Protein AF-A0A081BL89-F1 (afdb_monomer_lite)

Sequence (287 aa):
MKKISAMMIGMVACICCGTMGRAQEITVKIMADSAPHDVLISLCNGEEIGLNKMASDADFAYSGVIPSDADTDVECKSTLIADWGNATEQLHLRLPISARNKKLQFRIYHAATVSATLRRIEELEMQGTELFTSYKTYFEARRIYRKMYASNPKHTVTIRAARLWFDAAYRLVTSGAAQSSYIAMDEEAVAANVNLAKSAPDAFQKVTSPEYIASMTEQAMSIGWTEISAIRELLSDGNAEAAKQINRFYLETYQALSAQEQTKITKRYRVDLPLLESNMQYLQSFN

Organism: NCBI:txid1499966

Structure (mmCIF, N/CA/C/O backbone):
data_AF-A0A081BL89-F1
#
_entry.id   AF-A0A081BL89-F1
#
loop_
_atom_site.group_PDB
_atom_site.id
_atom_site.type_symbol
_atom_site.label_atom_id
_atom_site.label_alt_id
_atom_site.label_comp_id
_atom_site.label_asym_id
_atom_site.label_entity_id
_atom_site.label_seq_id
_atom_site.pdbx_PDB_ins_code
_atom_site.Cartn_x
_atom_site.Cartn_y
_atom_site.Cartn_z
_atom_site.occupancy
_atom_site.B_iso_or_equiv
_atom_site.auth_seq_id
_atom_site.auth_comp_id
_atom_site.auth_asym_id
_atom_site.auth_atom_id
_atom_site.pdbx_PDB_model_num
ATOM 1 N N . MET A 1 1 ? -32.371 -52.979 -5.733 1.00 35.78 1 MET A N 1
ATOM 2 C CA . MET A 1 1 ? -31.002 -52.462 -5.963 1.00 35.78 1 MET A CA 1
ATOM 3 C C . MET A 1 1 ? -31.093 -50.995 -6.372 1.00 35.78 1 MET A C 1
ATOM 5 O O . MET A 1 1 ? -31.775 -50.748 -7.348 1.00 35.78 1 MET A O 1
ATOM 9 N N . LYS A 1 2 ? -30.426 -50.104 -5.607 1.00 30.69 2 LYS A N 1
ATOM 10 C CA . LYS A 1 2 ? -29.767 -48.813 -5.965 1.00 30.69 2 LYS A CA 1
ATOM 11 C C . LYS A 1 2 ? -30.538 -47.815 -6.863 1.00 30.69 2 LYS A C 1
ATOM 13 O O . LYS A 1 2 ? -30.938 -48.178 -7.949 1.00 30.69 2 LYS A O 1
ATOM 18 N N . LYS A 1 3 ? -30.669 -46.514 -6.585 1.00 28.11 3 LYS A N 1
ATOM 19 C CA . LYS A 1 3 ? -30.190 -45.569 -5.555 1.00 28.11 3 LYS A CA 1
ATOM 20 C C . LYS A 1 3 ? -31.157 -44.370 -5.634 1.00 28.11 3 LYS A C 1
ATOM 22 O O . LYS A 1 3 ? -31.383 -43.873 -6.732 1.00 28.11 3 LYS A O 1
ATOM 27 N N . ILE A 1 4 ? -31.685 -43.896 -4.507 1.00 32.00 4 ILE A N 1
ATOM 28 C CA . ILE A 1 4 ? -32.322 -42.574 -4.417 1.00 32.00 4 ILE A CA 1
ATOM 29 C C . ILE A 1 4 ? -31.205 -41.597 -4.041 1.00 32.00 4 ILE A C 1
ATOM 31 O O . ILE A 1 4 ? -30.634 -41.705 -2.956 1.00 32.00 4 ILE A O 1
ATOM 35 N N . SER A 1 5 ? -30.838 -40.705 -4.962 1.00 27.97 5 SER A N 1
ATOM 36 C CA . SER A 1 5 ? -29.899 -39.613 -4.693 1.00 27.97 5 SER A CA 1
ATOM 37 C C . SER A 1 5 ? -30.612 -38.546 -3.870 1.00 27.97 5 SER A C 1
ATOM 39 O O . SER A 1 5 ? -31.371 -37.744 -4.405 1.00 27.97 5 SER A O 1
ATOM 41 N N . ALA A 1 6 ? -30.372 -38.556 -2.562 1.00 31.22 6 ALA A N 1
ATOM 42 C CA . ALA A 1 6 ? -30.664 -37.424 -1.701 1.00 31.22 6 ALA A CA 1
ATOM 43 C C . ALA A 1 6 ? -29.682 -36.295 -2.046 1.00 31.22 6 ALA A C 1
ATOM 45 O O . ALA A 1 6 ? -28.476 -36.402 -1.825 1.00 31.22 6 ALA A O 1
ATOM 46 N N . MET A 1 7 ? -30.215 -35.232 -2.640 1.00 26.47 7 MET A N 1
ATOM 47 C CA . MET A 1 7 ? -29.529 -33.974 -2.893 1.00 26.47 7 MET A CA 1
ATOM 48 C C . MET A 1 7 ? -29.402 -33.246 -1.548 1.00 26.47 7 MET A C 1
ATOM 50 O O . MET A 1 7 ? -30.304 -32.533 -1.118 1.00 26.47 7 MET A O 1
ATOM 54 N N . MET A 1 8 ? -28.310 -33.513 -0.831 1.00 24.44 8 MET A N 1
ATOM 55 C CA . MET A 1 8 ? -27.927 -32.767 0.367 1.00 24.44 8 MET A CA 1
ATOM 56 C C . MET A 1 8 ? -27.409 -31.399 -0.087 1.00 24.44 8 MET A C 1
ATOM 58 O O . MET A 1 8 ? -26.267 -31.260 -0.519 1.00 24.44 8 MET A O 1
ATOM 62 N N . ILE A 1 9 ? -28.272 -30.387 -0.024 1.00 31.67 9 ILE A N 1
ATOM 63 C CA . ILE A 1 9 ? -27.860 -28.984 -0.026 1.00 31.67 9 ILE A CA 1
ATOM 64 C C . ILE A 1 9 ? -27.168 -28.760 1.320 1.00 31.67 9 ILE A C 1
ATOM 66 O O . ILE A 1 9 ? -27.816 -28.597 2.351 1.00 31.67 9 ILE A O 1
ATOM 70 N N . GLY A 1 10 ? -25.839 -28.849 1.317 1.00 24.98 10 GLY A N 1
ATOM 71 C CA . GLY A 1 10 ? -24.991 -28.521 2.456 1.00 24.98 10 GLY A CA 1
ATOM 72 C C . GLY A 1 10 ? -24.974 -27.014 2.677 1.00 24.98 10 GLY A C 1
ATOM 73 O O . GLY A 1 10 ? -24.034 -26.334 2.285 1.00 24.98 10 GLY A O 1
ATOM 74 N N . MET A 1 11 ? -26.032 -26.489 3.286 1.00 24.77 11 MET A N 1
ATOM 75 C CA . MET A 1 11 ? -26.024 -25.164 3.888 1.00 24.77 11 MET A CA 1
ATOM 76 C C . MET A 1 11 ? -25.281 -25.302 5.220 1.00 24.77 11 MET A C 1
ATOM 78 O O . MET A 1 11 ? -25.866 -25.689 6.230 1.00 24.77 11 MET A O 1
ATOM 82 N N . VAL A 1 12 ? -23.968 -25.056 5.219 1.00 28.58 12 VAL A N 1
ATOM 83 C CA . VAL A 1 12 ? -23.208 -24.890 6.465 1.00 28.58 12 VAL A CA 1
ATOM 84 C C . VAL A 1 12 ? -23.598 -23.530 7.035 1.00 28.58 12 VAL A C 1
ATOM 86 O O . VAL A 1 12 ? -22.965 -22.510 6.785 1.00 28.58 12 VAL A O 1
ATOM 89 N N . ALA A 1 13 ? -24.712 -23.511 7.761 1.00 27.27 13 ALA A N 1
ATOM 90 C CA . ALA A 1 13 ? -25.027 -22.438 8.680 1.00 27.27 13 ALA A CA 1
ATOM 91 C C . ALA A 1 13 ? -24.099 -22.597 9.891 1.00 27.27 13 ALA A C 1
ATOM 93 O O . ALA A 1 13 ? -24.361 -23.402 10.785 1.00 27.27 13 ALA A O 1
ATOM 94 N N . CYS A 1 14 ? -22.995 -21.850 9.907 1.00 27.94 14 CYS A N 1
ATOM 95 C CA . CYS A 1 14 ? -22.220 -21.621 11.123 1.00 27.94 14 CYS A CA 1
ATOM 96 C C . CYS A 1 14 ? -23.074 -20.776 12.079 1.00 27.94 14 CYS A C 1
ATOM 98 O O . CYS A 1 14 ? -23.025 -19.549 12.073 1.00 27.94 14 CYS A O 1
ATOM 100 N N . ILE A 1 15 ? -23.912 -21.444 12.871 1.00 32.00 15 ILE A N 1
ATOM 101 C CA . ILE A 1 15 ? -24.561 -20.856 14.041 1.00 32.00 15 ILE A CA 1
ATOM 102 C C . ILE A 1 15 ? -23.560 -20.976 15.189 1.00 32.00 15 ILE A C 1
ATOM 104 O O . ILE A 1 15 ? -23.566 -21.951 15.938 1.00 32.00 15 ILE A O 1
ATOM 108 N N . CYS A 1 16 ? -22.684 -19.983 15.313 1.00 29.78 16 CYS A N 1
ATOM 109 C CA . CYS A 1 16 ? -21.909 -19.768 16.528 1.00 29.78 16 CYS A CA 1
ATOM 110 C C . CYS A 1 16 ? -22.678 -18.778 17.409 1.00 29.78 16 CYS A C 1
ATOM 112 O O . CYS A 1 16 ? -22.641 -17.567 17.200 1.00 29.78 16 CYS A O 1
ATOM 114 N N . CYS A 1 17 ? -23.410 -19.302 18.392 1.00 30.31 17 CYS A N 1
ATOM 115 C CA . CYS A 1 17 ? -23.822 -18.520 19.552 1.00 30.31 17 CYS A CA 1
ATOM 116 C C . CYS A 1 17 ? -22.581 -18.175 20.386 1.00 30.31 17 CYS A C 1
ATOM 118 O O . CYS A 1 17 ? -21.834 -19.080 20.750 1.00 30.31 17 CYS A O 1
ATOM 120 N N . GLY A 1 18 ? -22.433 -16.905 20.775 1.00 32.50 18 GLY A N 1
ATOM 121 C CA . GLY A 1 18 ? -21.717 -16.567 22.009 1.00 32.50 18 GLY A CA 1
ATOM 122 C C . GLY A 1 18 ? -20.427 -15.758 21.909 1.00 32.50 18 GLY A C 1
ATOM 123 O O . GLY A 1 18 ? -19.533 -16.020 22.691 1.00 32.50 18 GLY A O 1
ATOM 124 N N . THR A 1 19 ? -20.356 -14.761 21.031 1.00 34.59 19 THR A N 1
ATOM 125 C CA . THR A 1 19 ? -19.672 -13.464 21.230 1.00 34.59 19 THR A CA 1
ATOM 126 C C . THR A 1 19 ? -20.141 -12.589 20.073 1.00 34.59 19 THR A C 1
ATOM 128 O O . THR A 1 19 ? -20.104 -13.018 18.924 1.00 34.59 19 THR A O 1
ATOM 131 N N . MET A 1 20 ? -20.625 -11.370 20.321 1.00 38.38 20 MET A N 1
ATOM 132 C CA . MET A 1 20 ? -20.851 -10.396 19.242 1.00 38.38 20 MET A CA 1
ATOM 133 C C . MET A 1 20 ? -19.487 -9.875 18.744 1.00 38.38 20 MET A C 1
ATOM 135 O O . MET A 1 20 ? -19.171 -8.697 18.870 1.00 38.38 20 MET A O 1
ATOM 139 N N . GLY A 1 21 ? -18.653 -10.786 18.233 1.00 47.06 21 GLY A N 1
ATOM 140 C CA . GLY A 1 21 ? -17.450 -10.507 17.463 1.00 47.06 21 GLY A CA 1
ATOM 141 C C . GLY A 1 21 ? -17.897 -10.099 16.071 1.00 47.06 21 GLY A C 1
ATOM 142 O O . GLY A 1 21 ? -18.423 -10.887 15.289 1.00 47.06 21 GLY A O 1
ATOM 143 N N . ARG A 1 22 ? -17.843 -8.803 15.832 1.00 61.78 22 ARG A N 1
ATOM 144 C CA . ARG A 1 22 ? -18.538 -8.128 14.749 1.00 61.78 22 ARG A CA 1
ATOM 145 C C . ARG A 1 22 ? -17.603 -8.206 13.517 1.00 61.78 22 ARG A C 1
ATOM 147 O O . ARG A 1 22 ? -16.562 -7.555 13.493 1.00 61.78 22 ARG A O 1
ATOM 154 N N . ALA A 1 23 ? -17.886 -9.139 12.601 1.00 75.44 23 ALA A N 1
ATOM 155 C CA . ALA A 1 23 ? -16.974 -9.574 11.534 1.00 75.44 23 ALA A CA 1
ATOM 156 C C . ALA A 1 23 ? -16.839 -8.564 10.373 1.00 75.44 23 ALA A C 1
ATOM 158 O O . ALA A 1 23 ? -17.739 -7.760 10.127 1.00 75.44 23 ALA A O 1
ATOM 159 N N . GLN A 1 24 ? -15.720 -8.614 9.644 1.00 84.12 24 GLN A N 1
ATOM 160 C CA . GLN A 1 24 ? -15.418 -7.696 8.544 1.00 84.12 24 GLN A CA 1
ATOM 161 C C . GLN A 1 24 ? -15.806 -8.288 7.190 1.00 84.12 24 GLN A C 1
ATOM 163 O O . GLN A 1 24 ? -15.219 -9.275 6.754 1.00 84.12 24 GLN A O 1
ATOM 168 N N . GLU A 1 25 ? -16.735 -7.657 6.474 1.00 88.44 25 GLU A N 1
ATOM 169 C CA . GLU A 1 25 ? -17.064 -8.065 5.106 1.00 88.44 25 GLU A CA 1
ATOM 170 C C . GLU A 1 25 ? -16.073 -7.467 4.104 1.00 88.44 25 GLU A C 1
ATOM 172 O O . GLU A 1 25 ? -15.871 -6.249 4.054 1.00 88.44 25 GLU A O 1
ATOM 177 N N . ILE A 1 26 ? -15.506 -8.317 3.249 1.00 90.75 26 ILE A N 1
ATOM 178 C CA . ILE A 1 26 ? -14.615 -7.895 2.170 1.00 90.75 26 ILE A CA 1
ATOM 179 C C . ILE A 1 26 ? -15.163 -8.361 0.836 1.00 90.75 26 ILE A C 1
ATOM 181 O O . ILE A 1 26 ? -15.564 -9.508 0.663 1.00 90.75 26 ILE A O 1
ATOM 185 N N . THR A 1 27 ? -15.150 -7.448 -0.127 1.00 92.00 27 THR A N 1
ATOM 186 C CA . THR A 1 27 ? -15.397 -7.726 -1.536 1.00 92.00 27 THR A CA 1
ATOM 187 C C . THR A 1 27 ? -14.182 -7.319 -2.356 1.00 92.00 27 THR A C 1
ATOM 189 O O . THR A 1 27 ? -13.612 -6.243 -2.178 1.00 92.00 27 THR A O 1
ATOM 192 N N . VAL A 1 28 ? -13.798 -8.167 -3.297 1.00 92.81 28 VAL A N 1
ATOM 193 C CA . VAL A 1 28 ? -12.679 -7.948 -4.205 1.00 92.81 28 VAL A CA 1
ATOM 194 C C . VAL A 1 28 ? -13.191 -8.057 -5.624 1.00 92.81 28 VAL A C 1
ATOM 196 O O . VAL A 1 28 ? -13.752 -9.077 -6.014 1.00 92.81 28 VAL A O 1
ATOM 199 N N . LYS A 1 29 ? -12.976 -7.005 -6.411 1.00 93.00 29 LYS A N 1
ATOM 200 C CA . LYS A 1 29 ? -13.239 -7.022 -7.847 1.00 93.00 29 LYS A CA 1
ATOM 201 C C . LYS A 1 29 ? -11.942 -7.300 -8.600 1.00 93.00 29 LYS A C 1
ATOM 203 O O . LYS A 1 29 ? -10.996 -6.515 -8.503 1.00 93.00 29 LYS A O 1
ATOM 208 N N . ILE A 1 30 ? -11.905 -8.378 -9.375 1.00 92.50 30 ILE A N 1
ATOM 209 C CA . ILE A 1 30 ? -10.772 -8.682 -10.245 1.00 92.50 30 ILE A CA 1
ATOM 210 C C . ILE A 1 30 ? -10.994 -8.046 -11.618 1.00 92.50 30 ILE A C 1
ATOM 212 O O . ILE A 1 30 ? -12.034 -8.209 -12.250 1.00 92.50 30 ILE A O 1
ATOM 216 N N . MET A 1 31 ? -9.997 -7.298 -12.071 1.00 90.56 31 MET A N 1
ATOM 217 C CA . MET A 1 31 ? -9.974 -6.595 -13.348 1.00 90.56 31 MET A CA 1
ATOM 218 C C . MET A 1 31 ? -8.946 -7.288 -14.234 1.00 90.56 31 MET A C 1
ATOM 220 O O . MET A 1 31 ? -7.756 -6.980 -14.163 1.00 90.56 31 MET A O 1
ATOM 224 N N . ALA A 1 32 ? -9.395 -8.281 -14.993 1.00 89.88 32 ALA A N 1
ATOM 225 C CA . ALA A 1 32 ? -8.525 -9.136 -15.785 1.00 89.88 32 ALA A CA 1
ATOM 226 C C . ALA A 1 32 ? -9.276 -9.774 -16.954 1.00 89.88 32 ALA A C 1
ATOM 228 O O . ALA A 1 32 ? -10.502 -9.850 -16.938 1.00 89.88 32 ALA A O 1
ATOM 229 N N . ASP A 1 33 ? -8.524 -10.300 -17.920 1.00 86.06 33 ASP A N 1
ATOM 230 C CA . ASP A 1 33 ? -9.079 -11.037 -19.065 1.00 86.06 33 ASP A CA 1
ATOM 231 C C . ASP A 1 33 ? -9.526 -12.465 -18.696 1.00 86.06 33 ASP A C 1
ATOM 233 O O . ASP A 1 33 ? -10.255 -13.115 -19.442 1.00 86.06 33 ASP A O 1
ATOM 237 N N . SER A 1 34 ? -9.080 -12.982 -17.545 1.00 88.62 34 SER A N 1
ATOM 238 C CA . SER A 1 34 ? -9.443 -14.309 -17.036 1.00 88.62 34 SER A CA 1
ATOM 239 C C . SER A 1 34 ? -9.553 -14.313 -15.513 1.00 88.62 34 SER A C 1
ATOM 241 O O . SER A 1 34 ? -8.926 -13.497 -14.834 1.00 88.62 34 SER A O 1
ATOM 243 N N . ALA A 1 35 ? -10.365 -15.226 -14.976 1.00 89.62 35 ALA A N 1
ATOM 244 C CA . ALA A 1 35 ? -10.540 -15.374 -13.537 1.00 89.62 35 ALA A CA 1
ATOM 245 C C . ALA A 1 35 ? -9.285 -15.998 -12.903 1.00 89.62 35 ALA A C 1
ATOM 247 O O . ALA A 1 35 ? -8.724 -16.919 -13.501 1.00 89.62 35 ALA A O 1
ATOM 248 N N . PRO A 1 36 ? -8.881 -15.560 -11.699 1.00 93.50 36 PRO A N 1
ATOM 249 C CA . PRO A 1 36 ? -7.895 -16.291 -10.915 1.00 93.50 36 PRO A CA 1
ATOM 250 C C . PRO A 1 36 ? -8.462 -17.656 -10.506 1.00 93.50 36 PRO A C 1
ATOM 252 O O . PRO A 1 36 ? -9.681 -17.837 -10.433 1.00 93.50 36 PRO A O 1
ATOM 255 N N . HIS A 1 37 ? -7.574 -18.611 -10.244 1.00 93.38 37 HIS A N 1
ATOM 256 C CA . HIS A 1 37 ? -7.917 -19.895 -9.638 1.00 93.38 37 HIS A CA 1
ATOM 257 C C . HIS A 1 37 ? -8.366 -19.721 -8.190 1.00 93.38 37 HIS A C 1
ATOM 259 O O . HIS A 1 37 ? -9.315 -20.381 -7.773 1.00 93.38 37 HIS A O 1
ATOM 265 N N . ASP A 1 38 ? -7.701 -18.825 -7.457 1.00 94.31 38 ASP A N 1
ATOM 266 C CA . ASP A 1 38 ? -8.003 -18.545 -6.060 1.00 94.31 38 ASP A CA 1
ATOM 267 C C . ASP A 1 38 ? -7.809 -17.061 -5.728 1.00 94.31 38 ASP A C 1
ATOM 269 O O . ASP A 1 38 ? -7.004 -16.354 -6.347 1.00 94.31 38 ASP A O 1
ATOM 273 N N . VAL A 1 39 ? -8.568 -16.587 -4.746 1.00 96.25 39 VAL A N 1
ATOM 274 C CA . VAL A 1 39 ? -8.415 -15.264 -4.150 1.00 96.25 39 VAL A CA 1
ATOM 275 C C . VAL A 1 39 ? -8.492 -15.431 -2.647 1.00 96.25 39 VAL A C 1
ATOM 277 O O . VAL A 1 39 ? -9.517 -15.860 -2.126 1.00 96.25 39 VAL A O 1
ATOM 280 N N . LEU A 1 40 ? -7.436 -15.042 -1.944 1.00 96.25 40 LEU A N 1
ATOM 281 C CA . LEU A 1 40 ? -7.348 -15.188 -0.499 1.00 96.25 40 LEU A CA 1
ATOM 282 C C . LEU A 1 40 ? -6.782 -13.938 0.159 1.00 96.25 40 LEU A C 1
ATOM 284 O O . LEU A 1 40 ? -6.153 -13.094 -0.483 1.00 96.25 40 LEU A O 1
ATOM 288 N N . ILE A 1 41 ? -7.008 -13.823 1.458 1.00 93.38 41 ILE A N 1
ATOM 289 C CA . ILE A 1 41 ? -6.367 -12.829 2.307 1.00 93.38 41 ILE A CA 1
ATOM 290 C C . ILE A 1 41 ? -5.458 -13.575 3.268 1.00 93.38 41 ILE A C 1
ATOM 292 O O . ILE A 1 41 ? -5.935 -14.373 4.067 1.00 93.38 41 ILE A O 1
ATOM 296 N N . SER A 1 42 ? -4.162 -13.297 3.182 1.00 93.31 42 SER A N 1
ATOM 297 C CA . SER A 1 42 ? -3.188 -13.708 4.185 1.00 93.31 42 SER A CA 1
ATOM 298 C C . SER A 1 42 ? -3.147 -12.636 5.268 1.00 93.31 42 SER A C 1
ATOM 300 O O . SER A 1 42 ? -2.815 -11.477 4.996 1.00 93.31 42 SER A O 1
ATOM 302 N N . LEU A 1 43 ? -3.571 -13.000 6.471 1.00 89.19 43 LEU A N 1
ATOM 303 C CA . LEU A 1 43 ? -3.601 -12.127 7.634 1.00 89.19 43 LEU A CA 1
ATOM 304 C C . LEU A 1 43 ? -2.220 -12.014 8.271 1.00 89.19 43 LEU A C 1
ATOM 306 O O . LEU A 1 43 ? -1.323 -12.827 8.045 1.00 89.19 43 LEU A O 1
ATOM 310 N N . CYS A 1 44 ? -2.052 -11.005 9.115 1.00 82.62 44 CYS A N 1
ATOM 311 C CA . CYS A 1 44 ? -0.782 -10.756 9.787 1.00 82.62 44 CYS A CA 1
ATOM 312 C C . CYS A 1 44 ? -0.351 -11.878 10.749 1.00 82.62 44 CYS A C 1
ATOM 314 O O . CYS A 1 44 ? 0.844 -12.066 10.972 1.00 82.62 44 CYS A O 1
ATOM 316 N N . ASN A 1 45 ? -1.301 -12.649 11.287 1.00 81.75 45 ASN A N 1
ATOM 317 C CA . ASN A 1 45 ? -1.039 -13.828 12.118 1.00 81.75 45 ASN A CA 1
ATOM 318 C C . ASN A 1 45 ? -0.639 -15.076 11.291 1.00 81.75 45 ASN A C 1
ATOM 320 O O . ASN A 1 45 ? -0.373 -16.131 11.867 1.00 81.75 45 ASN A O 1
ATOM 324 N N . GLY A 1 46 ? -0.592 -14.962 9.957 1.00 84.19 46 GLY A N 1
ATOM 325 C CA . GLY A 1 46 ? -0.288 -16.046 9.022 1.00 84.19 46 GLY A CA 1
ATOM 326 C C . GLY A 1 46 ? -1.490 -16.910 8.629 1.00 84.19 46 GLY A C 1
ATOM 327 O O . GLY A 1 46 ? -1.330 -17.823 7.822 1.00 84.19 46 GLY A O 1
ATOM 328 N N . GLU A 1 47 ? -2.680 -16.646 9.171 1.00 89.12 47 GLU A N 1
ATOM 329 C CA . GLU A 1 47 ? -3.917 -17.303 8.754 1.00 89.12 47 GLU A CA 1
ATOM 330 C C . GLU A 1 47 ? -4.314 -16.861 7.341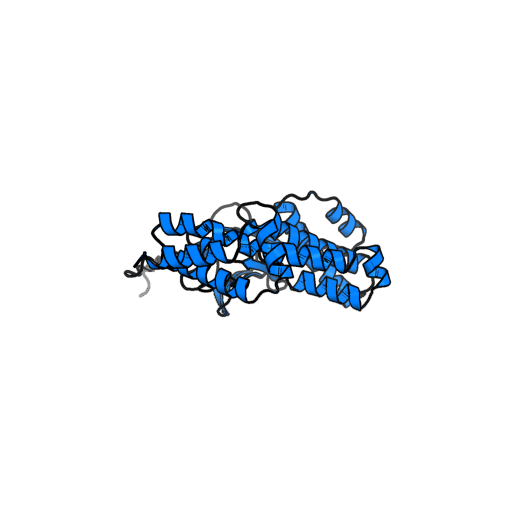 1.00 89.12 47 GLU A C 1
ATOM 332 O O . GLU A 1 47 ? -4.163 -15.697 6.965 1.00 89.12 47 GLU A O 1
ATOM 337 N N . GLU A 1 48 ? -4.844 -17.791 6.550 1.00 93.19 48 GLU A N 1
ATOM 338 C CA . GLU A 1 48 ? -5.318 -17.520 5.197 1.00 93.19 48 GLU A CA 1
ATOM 339 C C . GLU A 1 48 ? -6.827 -17.721 5.104 1.00 93.19 48 GLU A C 1
ATOM 341 O O . GLU A 1 48 ? -7.363 -18.774 5.453 1.00 93.19 48 GLU A O 1
ATOM 346 N N . ILE A 1 49 ? -7.515 -16.705 4.587 1.00 92.31 49 ILE A N 1
ATOM 347 C CA . ILE A 1 49 ? -8.963 -16.714 4.391 1.00 92.31 49 ILE A CA 1
ATOM 348 C C . ILE A 1 49 ? -9.254 -16.693 2.895 1.00 92.31 49 ILE A C 1
ATOM 350 O O . ILE A 1 49 ? -9.062 -15.673 2.229 1.00 92.31 49 ILE A O 1
ATOM 354 N N . GLY A 1 50 ? -9.758 -17.810 2.374 1.00 94.38 50 GLY A N 1
ATOM 355 C CA . GLY A 1 50 ? -10.244 -17.903 0.998 1.00 94.38 50 GLY A CA 1
ATOM 356 C C . GLY A 1 50 ? -11.514 -17.076 0.780 1.00 94.38 50 GLY A C 1
ATOM 357 O O . GLY A 1 50 ? -12.432 -17.077 1.605 1.00 94.38 50 GLY A O 1
ATOM 358 N N . LEU A 1 51 ? -11.585 -16.370 -0.347 1.00 94.88 51 LEU A N 1
ATOM 359 C CA . LEU A 1 51 ? -12.745 -15.587 -0.757 1.00 94.88 51 LEU A CA 1
ATOM 360 C C . LEU A 1 51 ? -13.581 -16.367 -1.775 1.00 94.88 51 LEU A C 1
ATOM 362 O O . LEU A 1 51 ? -13.081 -16.925 -2.748 1.00 94.88 51 LEU A O 1
ATOM 366 N N . ASN A 1 52 ? -14.897 -16.359 -1.589 1.00 93.38 52 ASN A N 1
ATOM 367 C CA . ASN A 1 52 ? -15.821 -17.079 -2.454 1.00 93.38 52 ASN A CA 1
ATOM 368 C C . ASN A 1 52 ? -16.180 -16.243 -3.678 1.00 93.38 52 ASN A C 1
ATOM 370 O O . ASN A 1 52 ? -16.559 -15.077 -3.553 1.00 93.38 52 ASN A O 1
ATOM 374 N N . LYS A 1 53 ? -16.137 -16.856 -4.863 1.00 91.88 53 LYS A N 1
ATOM 375 C CA . LYS A 1 53 ? -16.614 -16.219 -6.092 1.00 91.88 53 LYS A CA 1
ATOM 376 C C . LYS A 1 53 ? -18.108 -15.894 -5.982 1.00 91.88 53 LYS A C 1
ATOM 378 O O . LYS A 1 53 ? -18.920 -16.758 -5.654 1.00 91.88 53 LYS A O 1
ATOM 383 N N . MET A 1 54 ? -18.471 -14.653 -6.283 1.00 89.88 54 MET A N 1
ATOM 384 C CA . MET A 1 54 ? -19.855 -14.187 -6.269 1.00 89.88 54 MET A CA 1
ATOM 385 C C . MET A 1 54 ? -20.603 -14.660 -7.523 1.00 89.88 54 MET A C 1
ATOM 387 O O . MET A 1 54 ? -20.034 -14.745 -8.609 1.00 89.88 54 MET A O 1
ATOM 391 N N . ALA A 1 55 ? -21.900 -14.942 -7.378 1.00 79.75 55 ALA A N 1
ATOM 392 C CA . ALA A 1 55 ? -22.740 -15.480 -8.452 1.00 79.75 55 ALA A CA 1
ATOM 393 C C . ALA A 1 55 ? -23.143 -14.452 -9.535 1.00 79.75 55 ALA A C 1
ATOM 395 O O . ALA A 1 55 ? -23.757 -14.834 -10.524 1.00 79.75 55 ALA A O 1
ATOM 396 N N . SER A 1 56 ? -22.855 -13.159 -9.352 1.00 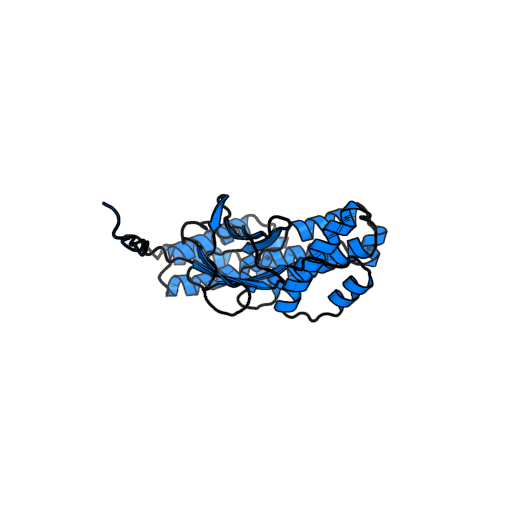69.50 56 SER A N 1
ATOM 397 C CA . SER A 1 56 ? -23.311 -12.094 -10.258 1.00 69.50 56 SER A CA 1
ATOM 398 C C . SER A 1 56 ? -22.490 -11.999 -11.549 1.00 69.50 56 SER A C 1
ATOM 400 O O . SER A 1 56 ? -21.266 -12.080 -11.495 1.00 69.50 56 SER A O 1
ATOM 402 N N . ASP A 1 57 ? -23.154 -11.673 -12.664 1.00 53.47 57 ASP A N 1
ATOM 403 C CA . ASP A 1 57 ? -22.592 -11.486 -14.021 1.00 53.47 57 ASP A CA 1
ATOM 404 C C . ASP A 1 57 ? -21.564 -10.342 -14.179 1.00 53.47 57 ASP A C 1
ATOM 406 O O . ASP A 1 57 ? -21.047 -10.112 -15.272 1.00 53.47 57 ASP A O 1
ATOM 410 N N . ALA A 1 58 ? -21.256 -9.598 -13.117 1.00 55.09 58 ALA A N 1
ATOM 411 C CA . ALA A 1 58 ? -20.250 -8.544 -13.154 1.00 55.09 58 ALA A CA 1
ATOM 412 C C . ALA A 1 58 ? -18.860 -9.128 -12.861 1.00 55.09 58 ALA A C 1
ATOM 414 O O . ALA A 1 58 ? -18.658 -9.686 -11.787 1.00 55.09 58 ALA A O 1
ATOM 415 N N . ASP A 1 59 ? -17.923 -8.966 -13.805 1.00 67.00 59 ASP A N 1
ATOM 416 C CA . ASP A 1 59 ? -16.460 -8.965 -13.629 1.00 67.00 59 ASP A CA 1
ATOM 417 C C . ASP A 1 59 ? -15.950 -9.648 -12.344 1.00 67.00 59 ASP A C 1
ATOM 419 O O . ASP A 1 59 ? -15.913 -9.010 -11.292 1.00 67.00 59 ASP A O 1
ATOM 423 N N . PHE A 1 60 ? -15.544 -10.921 -12.443 1.00 88.75 60 PHE A N 1
ATOM 424 C CA . PHE A 1 60 ? -14.774 -11.694 -11.449 1.00 88.75 60 PHE A CA 1
ATOM 425 C C . PHE A 1 60 ? -14.752 -11.103 -10.021 1.00 88.75 60 PHE A C 1
ATOM 427 O O . PHE A 1 60 ? -13.724 -10.613 -9.546 1.00 88.75 60 PHE A O 1
ATOM 434 N N . ALA A 1 61 ? -15.902 -11.127 -9.345 1.00 92.25 61 ALA A N 1
ATOM 435 C CA . ALA A 1 61 ? -16.048 -10.620 -7.986 1.00 92.25 61 ALA A CA 1
ATOM 436 C C . ALA A 1 61 ? -15.949 -11.756 -6.961 1.00 92.25 61 ALA A C 1
ATOM 438 O O . ALA A 1 61 ? -16.500 -12.839 -7.166 1.00 92.25 61 ALA A O 1
ATOM 439 N N . TYR A 1 62 ? -15.266 -11.491 -5.851 1.00 93.94 62 TYR A N 1
ATOM 440 C CA . TYR A 1 62 ? -15.042 -12.429 -4.754 1.00 93.94 62 TYR A CA 1
ATOM 441 C C . TYR A 1 62 ? -15.413 -11.770 -3.432 1.00 93.94 62 TYR A C 1
ATOM 443 O O . TYR A 1 62 ? -15.185 -10.575 -3.249 1.00 93.94 62 TYR A O 1
ATOM 451 N N . SER A 1 63 ? -15.974 -12.536 -2.504 1.00 94.06 63 SER A N 1
ATOM 452 C CA . SER A 1 63 ? -16.379 -12.040 -1.193 1.00 94.06 63 SER A CA 1
ATOM 453 C C . SER A 1 63 ? -16.033 -13.017 -0.083 1.00 94.06 63 SER A C 1
ATOM 455 O O . SER A 1 63 ? -16.173 -14.230 -0.244 1.00 94.06 63 SER A O 1
ATOM 457 N N . GLY A 1 64 ? -15.661 -12.480 1.069 1.00 91.69 64 GLY A N 1
ATOM 458 C CA . GLY A 1 64 ? -15.409 -13.256 2.274 1.00 91.69 64 GLY A CA 1
ATOM 459 C C . GLY A 1 64 ? -15.566 -12.404 3.521 1.00 91.69 64 GLY A C 1
ATOM 460 O O . GLY A 1 64 ? -15.882 -11.212 3.449 1.00 91.69 64 GLY A O 1
ATOM 461 N N . VAL A 1 65 ? -15.374 -13.048 4.664 1.00 90.00 65 VAL A N 1
ATOM 462 C CA . VAL A 1 65 ? -15.526 -12.431 5.976 1.00 90.00 65 VAL A CA 1
ATOM 463 C C . VAL A 1 65 ? -14.249 -12.673 6.768 1.00 90.00 65 VAL A C 1
ATOM 465 O O . VAL A 1 65 ? -13.859 -13.825 6.931 1.00 90.00 65 VAL A O 1
ATOM 468 N N . ILE A 1 66 ? -13.618 -11.603 7.254 1.00 85.94 66 ILE A N 1
ATOM 469 C CA . ILE A 1 66 ? -12.513 -11.706 8.212 1.00 85.94 66 ILE A CA 1
ATOM 470 C C . ILE A 1 66 ? -13.108 -11.705 9.629 1.00 85.94 66 ILE A C 1
ATOM 472 O O . ILE A 1 66 ? -13.856 -10.776 9.970 1.00 85.94 66 ILE A O 1
ATOM 476 N N . PRO A 1 67 ? -12.816 -12.720 10.461 1.00 80.00 67 PRO A N 1
ATOM 477 C CA . PRO A 1 67 ? -13.189 -12.720 11.871 1.00 80.00 67 PRO A CA 1
ATOM 478 C C . PRO A 1 67 ? -12.598 -11.512 12.611 1.00 80.00 67 PRO A C 1
ATOM 480 O O . PRO A 1 67 ? -11.472 -11.093 12.365 1.00 80.00 67 PRO A O 1
ATOM 483 N N . SER A 1 68 ? -13.359 -10.922 13.534 1.00 69.50 68 SER A N 1
ATOM 484 C CA . SER A 1 68 ? -12.959 -9.684 14.226 1.00 69.50 68 SER A CA 1
ATOM 485 C C . SER A 1 68 ? -11.720 -9.816 15.117 1.00 69.50 68 SER A C 1
ATOM 487 O O . SER A 1 68 ? -11.097 -8.815 15.463 1.00 69.50 68 SER A O 1
ATOM 489 N N . ASP A 1 69 ? -11.428 -11.040 15.538 1.00 69.69 69 ASP A N 1
ATOM 490 C CA . ASP A 1 69 ? -10.309 -11.460 16.377 1.00 69.69 69 ASP A CA 1
ATOM 491 C C . ASP A 1 69 ? -9.066 -11.854 15.571 1.00 69.69 69 ASP A C 1
ATOM 493 O O . ASP A 1 69 ? -8.013 -12.063 16.162 1.00 69.69 69 ASP A O 1
ATOM 497 N N . ALA A 1 70 ? -9.161 -11.921 14.243 1.00 63.06 70 ALA A N 1
ATOM 498 C CA . ALA A 1 70 ? -8.040 -12.321 13.402 1.00 63.06 70 ALA A CA 1
ATOM 499 C C . ALA A 1 70 ? -7.024 -11.177 13.168 1.00 63.06 70 ALA A C 1
ATOM 501 O O . ALA A 1 70 ? -5.849 -11.440 12.930 1.00 63.06 70 ALA A O 1
ATOM 502 N N . ASP A 1 71 ? -7.456 -9.916 13.330 1.00 61.91 71 ASP A N 1
ATOM 503 C CA . ASP A 1 71 ? -6.627 -8.701 13.246 1.00 61.91 71 ASP A CA 1
ATOM 504 C C . ASP A 1 71 ? -6.678 -7.932 14.587 1.00 61.91 71 ASP A C 1
ATOM 506 O O . ASP A 1 71 ? -7.440 -6.969 14.770 1.00 61.91 71 ASP A O 1
ATOM 510 N N . THR A 1 72 ? -5.918 -8.396 15.586 1.00 61.41 72 THR A N 1
ATOM 511 C CA . THR A 1 72 ? -5.889 -7.771 16.925 1.00 61.41 72 THR A CA 1
ATOM 512 C C . THR A 1 72 ? -4.987 -6.545 17.029 1.00 61.41 72 THR A C 1
ATOM 514 O O . THR A 1 72 ? -5.160 -5.774 17.974 1.00 61.41 72 THR A O 1
ATOM 517 N N . ASP A 1 73 ? -4.076 -6.327 16.077 1.00 64.62 73 ASP A N 1
ATOM 518 C CA . ASP A 1 73 ? -3.082 -5.252 16.161 1.00 64.62 73 ASP A CA 1
ATOM 519 C C . ASP A 1 73 ? -3.456 -4.028 15.317 1.00 64.62 73 ASP A C 1
ATOM 521 O O . ASP A 1 73 ? -3.860 -4.131 14.160 1.00 64.62 73 ASP A O 1
ATOM 525 N N . VAL A 1 74 ? -3.248 -2.841 15.895 1.00 64.38 74 VAL A N 1
ATOM 526 C CA . VAL A 1 74 ? -3.600 -1.529 15.314 1.00 64.38 74 VAL A CA 1
ATOM 527 C C . VAL A 1 74 ? -2.875 -1.241 13.986 1.00 64.38 74 VAL A C 1
ATOM 529 O O . VAL A 1 74 ? -3.394 -0.508 13.147 1.00 64.38 74 VAL A O 1
ATOM 532 N N . GLU A 1 75 ? -1.715 -1.858 13.743 1.00 65.56 75 GLU A N 1
ATOM 533 C CA . GLU A 1 75 ? -0.948 -1.713 12.495 1.00 65.56 75 GLU A CA 1
ATOM 534 C C . GLU A 1 75 ? -0.787 -3.012 11.685 1.00 65.56 75 GLU A C 1
ATOM 536 O O . GLU A 1 75 ? 0.056 -3.070 10.785 1.00 65.56 75 GLU A O 1
ATOM 541 N N . CYS A 1 76 ? -1.598 -4.048 11.941 1.00 70.56 76 CYS A N 1
ATOM 542 C CA . CYS A 1 76 ? -1.494 -5.306 11.195 1.00 70.56 76 CYS A CA 1
ATOM 543 C C . CYS A 1 76 ? -1.580 -5.093 9.674 1.00 70.56 76 CYS A C 1
ATOM 545 O O . CYS A 1 76 ? -2.523 -4.487 9.148 1.00 70.56 76 CYS A O 1
ATOM 547 N N . LYS A 1 77 ? -0.572 -5.616 8.964 1.00 84.44 77 LYS A N 1
ATOM 548 C CA . LYS A 1 77 ? -0.532 -5.647 7.502 1.00 84.44 77 LYS A CA 1
ATOM 549 C C . LYS A 1 77 ? -0.977 -7.016 7.022 1.00 84.44 77 LYS A C 1
ATOM 551 O O . LYS A 1 77 ? -0.289 -8.008 7.249 1.00 84.44 77 LYS A O 1
ATOM 556 N N . SER A 1 78 ? -2.091 -7.033 6.311 1.00 90.56 78 SER A N 1
ATOM 557 C CA . SER A 1 78 ? -2.617 -8.226 5.652 1.00 90.56 78 SER A CA 1
ATOM 558 C C . SER A 1 78 ? -2.354 -8.108 4.154 1.00 90.56 78 SER A C 1
ATOM 560 O O . SER A 1 78 ? -2.190 -7.010 3.622 1.00 90.56 78 SER A O 1
ATOM 562 N N . THR A 1 79 ? -2.278 -9.223 3.441 1.00 94.25 79 THR A N 1
ATOM 563 C CA . THR A 1 79 ? -2.044 -9.223 1.995 1.00 94.25 79 THR A CA 1
ATOM 564 C C . THR A 1 79 ? -3.208 -9.889 1.297 1.00 94.25 79 THR A C 1
ATOM 566 O O . THR A 1 79 ? -3.509 -11.054 1.536 1.00 94.25 79 THR A O 1
ATOM 569 N N . LEU A 1 80 ? -3.854 -9.147 0.404 1.00 95.44 80 LEU A N 1
ATOM 570 C CA . LEU A 1 80 ? -4.812 -9.712 -0.527 1.00 95.44 80 LEU A CA 1
ATOM 571 C C . LEU A 1 80 ? -4.055 -10.310 -1.711 1.00 95.44 80 LEU A C 1
ATOM 573 O O . LEU A 1 80 ? -3.248 -9.625 -2.342 1.00 95.44 80 LEU A O 1
ATOM 577 N N . ILE A 1 81 ? -4.343 -11.568 -2.015 1.00 96.88 81 ILE A N 1
ATOM 578 C CA . ILE A 1 81 ? -3.636 -12.378 -2.999 1.00 96.88 81 ILE A CA 1
ATOM 579 C C . ILE A 1 81 ? -4.654 -12.898 -4.011 1.00 96.88 81 ILE A C 1
ATOM 581 O O . ILE A 1 81 ? -5.682 -13.453 -3.633 1.00 96.88 81 ILE A O 1
ATOM 585 N N . ALA A 1 82 ? -4.369 -12.726 -5.299 1.00 96.50 82 ALA A N 1
ATOM 586 C CA . ALA A 1 82 ? -5.099 -13.383 -6.377 1.00 96.50 82 ALA A CA 1
ATOM 587 C C . ALA A 1 82 ? -4.122 -14.200 -7.222 1.00 96.50 82 ALA A C 1
ATOM 589 O O . ALA A 1 82 ? -3.117 -13.664 -7.702 1.00 96.50 82 ALA A O 1
ATOM 590 N N . ASP A 1 83 ? -4.417 -15.486 -7.393 1.00 95.56 83 ASP A N 1
ATOM 591 C CA . ASP A 1 83 ? -3.524 -16.449 -8.030 1.00 95.56 83 ASP A CA 1
ATOM 592 C C . ASP A 1 83 ? -4.129 -17.031 -9.313 1.00 95.56 83 ASP A C 1
ATOM 594 O O . ASP A 1 83 ? -5.218 -17.600 -9.305 1.00 95.56 83 ASP A O 1
ATOM 598 N N . TRP A 1 84 ? -3.400 -16.918 -10.423 1.00 93.31 84 TRP A N 1
ATOM 599 C CA . TRP A 1 84 ? -3.714 -17.532 -11.719 1.00 93.31 84 TRP A CA 1
ATOM 600 C C . TRP A 1 84 ? -2.902 -18.818 -11.964 1.00 93.31 84 TRP A C 1
ATOM 602 O O . TRP A 1 84 ? -2.902 -19.365 -13.067 1.00 93.31 84 TRP A O 1
ATOM 612 N N . GLY A 1 85 ? -2.159 -19.305 -10.966 1.00 90.62 85 GLY A N 1
ATOM 613 C CA . GLY A 1 85 ? -1.289 -20.482 -11.024 1.00 90.62 85 GLY A CA 1
ATOM 614 C C . GLY A 1 85 ? 0.041 -20.241 -11.744 1.00 90.62 85 GLY A C 1
ATOM 615 O O . GLY A 1 85 ? 1.066 -20.794 -11.359 1.00 90.62 85 GLY A O 1
ATOM 616 N N . ASN A 1 86 ? 0.055 -19.397 -12.779 1.00 86.38 86 ASN A N 1
ATOM 617 C CA . ASN A 1 86 ? 1.276 -18.958 -13.467 1.00 86.38 86 ASN A CA 1
ATOM 618 C C . ASN A 1 86 ? 1.745 -17.553 -13.049 1.00 86.38 86 ASN A C 1
ATOM 620 O O . ASN A 1 86 ? 2.839 -17.130 -13.430 1.00 86.38 86 ASN A O 1
ATOM 624 N N . ALA A 1 87 ? 0.910 -16.819 -12.318 1.00 89.00 87 ALA A N 1
ATOM 625 C CA . ALA A 1 87 ? 1.161 -15.467 -11.859 1.00 89.00 87 ALA A CA 1
ATOM 626 C C . ALA A 1 87 ? 0.308 -15.179 -10.626 1.00 89.00 87 ALA A C 1
ATOM 628 O O . ALA A 1 87 ? -0.844 -15.602 -10.543 1.00 89.00 87 ALA A O 1
ATOM 629 N N . THR A 1 88 ? 0.862 -14.386 -9.716 1.00 93.94 88 THR A N 1
ATOM 630 C CA . THR A 1 88 ? 0.183 -13.974 -8.492 1.00 93.94 88 THR A CA 1
ATOM 631 C C . THR A 1 88 ? 0.250 -12.462 -8.373 1.00 93.94 88 THR A C 1
ATOM 633 O O . THR A 1 88 ? 1.325 -11.867 -8.492 1.00 93.94 88 THR A O 1
ATOM 636 N N . GLU A 1 89 ? -0.897 -11.844 -8.116 1.00 95.88 89 GLU A N 1
ATOM 637 C CA . GLU A 1 89 ? -0.999 -10.424 -7.809 1.00 95.88 89 GLU A CA 1
ATOM 638 C C . GLU A 1 89 ? -1.272 -10.229 -6.327 1.00 95.88 89 GLU A C 1
ATOM 640 O O . GLU A 1 89 ? -2.075 -10.945 -5.731 1.00 95.88 89 GLU A O 1
ATOM 645 N N . GLN A 1 90 ? -0.595 -9.247 -5.738 1.00 96.25 90 GLN A N 1
ATOM 646 C CA . GLN A 1 90 ? -0.685 -8.965 -4.312 1.00 96.25 90 GLN A CA 1
ATOM 647 C C . GLN A 1 90 ? -0.974 -7.489 -4.083 1.00 96.25 90 GLN A C 1
ATOM 649 O O . GLN A 1 90 ? -0.333 -6.633 -4.696 1.00 96.25 90 GLN A O 1
ATOM 654 N N . LEU A 1 91 ? -1.906 -7.209 -3.180 1.00 95.56 91 LEU A N 1
ATOM 655 C CA . LEU A 1 91 ? -2.196 -5.877 -2.670 1.00 95.56 91 LEU A CA 1
ATOM 656 C C . LEU A 1 91 ? -2.025 -5.890 -1.153 1.00 95.56 91 LEU A C 1
ATOM 658 O O . LEU A 1 91 ? -2.680 -6.667 -0.459 1.00 95.56 91 LEU A O 1
ATOM 662 N N . HIS A 1 92 ? -1.171 -5.011 -0.643 1.00 93.38 92 HIS A N 1
ATOM 663 C CA . HIS A 1 92 ? -0.952 -4.889 0.792 1.00 93.38 92 HIS A CA 1
ATOM 664 C C . HIS A 1 92 ? -2.040 -4.020 1.415 1.00 93.38 92 HIS A C 1
ATOM 666 O O . HIS A 1 92 ? -2.310 -2.901 0.973 1.00 93.38 92 HIS A O 1
ATOM 672 N N . LEU A 1 93 ? -2.680 -4.556 2.441 1.00 90.62 93 LEU A N 1
ATOM 673 C CA . LEU A 1 93 ? -3.778 -3.943 3.160 1.00 90.62 93 LEU A CA 1
ATOM 674 C C . LEU A 1 93 ? -3.306 -3.516 4.544 1.00 90.62 93 LEU A C 1
ATOM 676 O O . LEU A 1 93 ? -2.482 -4.173 5.177 1.00 90.62 93 LEU A O 1
ATOM 680 N N . ARG A 1 94 ? -3.881 -2.420 5.020 1.00 86.00 94 ARG A N 1
ATOM 681 C CA . ARG A 1 94 ? -3.861 -2.017 6.420 1.00 86.00 94 ARG A CA 1
ATOM 682 C C . ARG A 1 94 ? -5.289 -2.174 6.912 1.00 86.00 94 ARG A C 1
ATOM 684 O O . ARG A 1 94 ? -6.159 -1.445 6.443 1.00 86.00 94 ARG A O 1
ATOM 691 N N . LEU A 1 95 ? -5.547 -3.125 7.800 1.00 82.50 95 LEU A N 1
ATOM 692 C CA . LEU A 1 95 ? -6.886 -3.382 8.335 1.00 82.50 95 LEU A CA 1
ATOM 693 C C . LEU A 1 95 ? -6.951 -2.852 9.776 1.00 82.50 95 LEU A C 1
ATOM 695 O O . LEU A 1 95 ? -6.812 -3.622 10.719 1.00 82.50 95 LEU A O 1
ATOM 699 N N . PRO A 1 96 ? -7.097 -1.524 9.962 1.00 77.56 96 PRO A N 1
ATOM 700 C CA . PRO A 1 96 ? -7.132 -0.912 11.280 1.00 77.56 96 PRO A CA 1
ATOM 701 C C . PRO A 1 96 ? -8.319 -1.428 12.096 1.00 77.56 96 PRO A C 1
ATOM 703 O O . PRO A 1 96 ? -9.344 -1.831 11.539 1.00 77.56 96 PRO A O 1
ATOM 706 N N . ILE A 1 97 ? -8.250 -1.310 13.422 1.00 77.06 97 ILE A N 1
ATOM 707 C CA . ILE A 1 97 ? -9.350 -1.701 14.319 1.00 77.06 97 ILE A CA 1
ATOM 708 C C . ILE A 1 97 ? -10.631 -0.929 13.969 1.00 77.06 97 ILE A C 1
ATOM 710 O O . ILE A 1 97 ? -11.731 -1.480 14.006 1.00 77.06 97 ILE A O 1
ATOM 714 N N . SER A 1 98 ? -10.491 0.333 13.559 1.00 75.81 98 SER A N 1
ATOM 715 C CA . SER A 1 98 ? -11.597 1.167 13.064 1.00 75.81 98 SER A CA 1
ATOM 716 C C . SER A 1 98 ? -12.264 0.660 11.777 1.00 75.81 98 SER A C 1
ATOM 718 O O . SER A 1 98 ? -13.382 1.070 11.457 1.00 75.81 98 SER A O 1
ATOM 720 N N . ALA A 1 99 ? -11.612 -0.232 11.025 1.00 77.06 99 ALA A N 1
ATOM 721 C CA . ALA A 1 99 ? -12.228 -0.871 9.872 1.00 77.06 99 ALA A CA 1
ATOM 722 C C . ALA A 1 99 ? -13.307 -1.867 10.289 1.00 77.06 99 ALA A C 1
ATOM 724 O O . ALA A 1 99 ? -14.198 -2.092 9.477 1.00 77.06 99 ALA A O 1
ATOM 725 N N . ARG A 1 100 ? -13.264 -2.428 11.511 1.00 76.62 100 ARG A N 1
ATOM 726 C CA . ARG A 1 100 ? -14.192 -3.473 11.971 1.00 76.62 100 ARG A CA 1
ATOM 727 C C . ARG A 1 100 ? -15.643 -3.069 11.698 1.00 76.62 100 ARG A C 1
ATOM 729 O O . ARG A 1 100 ? -16.086 -2.000 12.114 1.00 76.62 100 ARG A O 1
ATOM 736 N N . ASN A 1 101 ? -16.401 -3.961 11.063 1.00 74.12 101 ASN A N 1
ATOM 737 C CA . ASN A 1 101 ? -17.805 -3.797 10.649 1.00 74.12 101 ASN A CA 1
ATOM 738 C C . ASN A 1 101 ? -18.052 -2.881 9.461 1.00 74.12 101 ASN A C 1
ATOM 740 O O . ASN A 1 101 ? -19.204 -2.580 9.137 1.00 74.12 101 ASN A O 1
ATOM 744 N N . LYS A 1 102 ? -16.995 -2.425 8.796 1.00 79.44 102 LYS A N 1
ATOM 745 C CA . LYS A 1 102 ? -17.130 -1.742 7.514 1.00 79.44 102 LYS A CA 1
ATOM 746 C C . LYS A 1 102 ? -17.191 -2.804 6.415 1.00 79.44 102 LYS A C 1
ATOM 748 O O . LYS A 1 102 ? -16.605 -3.877 6.515 1.00 79.44 102 LYS A O 1
ATOM 753 N N . LYS A 1 103 ? -17.894 -2.494 5.330 1.00 86.31 103 LYS A N 1
ATOM 754 C CA . LYS A 1 103 ? -17.781 -3.277 4.096 1.00 86.31 103 LYS A CA 1
ATOM 755 C C . LYS A 1 103 ? -16.604 -2.729 3.310 1.00 86.31 103 LYS A C 1
ATOM 757 O O . LYS A 1 103 ? -16.636 -1.565 2.907 1.00 86.31 103 LYS A O 1
ATOM 762 N N . LEU A 1 104 ? -15.575 -3.541 3.101 1.00 87.62 104 LEU A N 1
ATOM 763 C CA . LEU A 1 104 ? -14.402 -3.135 2.331 1.00 87.62 104 LEU A CA 1
ATOM 764 C C . LEU A 1 104 ? -14.529 -3.616 0.901 1.00 87.62 104 LEU A C 1
ATOM 766 O O . LEU A 1 104 ? -14.993 -4.721 0.628 1.00 87.62 104 LEU A O 1
ATOM 770 N N . GLN A 1 105 ? -14.094 -2.767 -0.018 1.00 89.81 105 GLN A N 1
ATOM 771 C CA . GLN A 1 105 ? -14.078 -3.081 -1.432 1.00 89.81 105 GLN A CA 1
ATOM 772 C C . GLN A 1 105 ? -12.697 -2.777 -1.983 1.00 89.81 105 GLN A C 1
ATOM 774 O O . GLN A 1 105 ? -12.235 -1.638 -1.916 1.00 89.81 105 GLN A O 1
ATOM 779 N N . PHE A 1 106 ? -12.069 -3.797 -2.551 1.00 92.12 106 PHE A N 1
ATOM 780 C CA . PHE A 1 106 ? -10.752 -3.700 -3.160 1.00 92.12 106 PHE A CA 1
ATOM 781 C C . PHE A 1 106 ? -10.798 -4.118 -4.620 1.00 92.12 106 PHE A C 1
ATOM 783 O O . PHE A 1 106 ? -11.765 -4.715 -5.104 1.00 92.12 106 PHE A O 1
ATOM 790 N N . ARG A 1 107 ? -9.729 -3.783 -5.337 1.00 92.31 107 ARG A N 1
ATOM 791 C CA . ARG A 1 107 ? -9.546 -4.170 -6.730 1.00 92.31 107 ARG A CA 1
ATOM 792 C C . ARG A 1 107 ? -8.171 -4.787 -6.913 1.00 92.31 107 ARG A C 1
ATOM 794 O O . ARG A 1 107 ? -7.190 -4.265 -6.393 1.00 92.31 107 ARG A O 1
ATOM 801 N N . ILE A 1 108 ? -8.108 -5.856 -7.696 1.00 93.75 108 ILE A N 1
ATOM 802 C CA . ILE A 1 108 ? -6.852 -6.399 -8.214 1.00 93.75 108 ILE A CA 1
ATOM 803 C C . ILE A 1 108 ? -6.895 -6.314 -9.729 1.00 93.75 108 ILE A C 1
ATOM 805 O O . ILE A 1 108 ? -7.906 -6.652 -10.340 1.00 93.75 108 ILE A O 1
ATOM 809 N N . TYR A 1 109 ? -5.803 -5.850 -10.332 1.00 93.75 109 TYR A N 1
ATOM 810 C CA . TYR A 1 109 ? -5.651 -5.814 -11.779 1.00 93.75 109 TYR A CA 1
ATOM 811 C C . TYR A 1 109 ? -4.662 -6.877 -12.235 1.00 93.75 109 TYR A C 1
ATOM 813 O O . TYR A 1 109 ? -3.533 -6.931 -11.750 1.00 93.75 109 TYR A O 1
ATOM 821 N N . HIS A 1 110 ? -5.053 -7.664 -13.230 1.00 92.62 110 HIS A N 1
ATOM 822 C CA . HIS A 1 110 ? -4.161 -8.607 -13.882 1.00 92.62 110 HIS A CA 1
ATOM 823 C C . HIS A 1 110 ? -4.272 -8.482 -15.401 1.00 92.62 110 HIS A C 1
ATOM 825 O O . HIS A 1 110 ? -5.352 -8.336 -15.958 1.00 92.62 110 HIS A O 1
ATOM 831 N N . ALA A 1 111 ? -3.127 -8.559 -16.073 1.00 88.06 111 ALA A N 1
ATOM 832 C CA . ALA A 1 111 ? -3.051 -8.576 -17.527 1.00 88.06 111 ALA A CA 1
ATOM 833 C C . ALA A 1 111 ? -2.000 -9.609 -17.921 1.00 88.06 111 ALA A C 1
ATOM 835 O O . ALA A 1 111 ? -0.828 -9.453 -17.562 1.00 88.06 111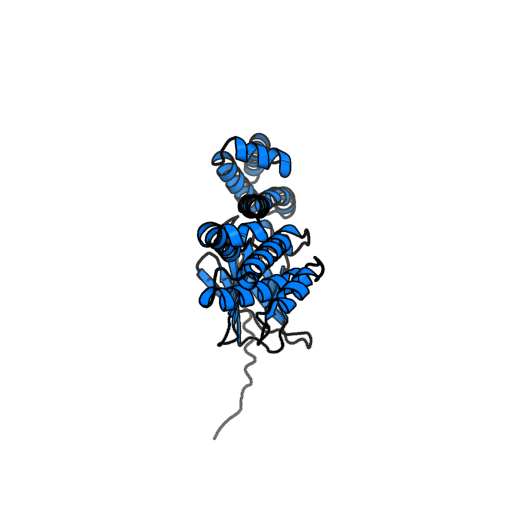 ALA A O 1
ATOM 836 N N . ALA A 1 112 ? -2.411 -10.642 -18.659 1.00 82.56 112 ALA A N 1
ATOM 837 C CA . ALA A 1 112 ? -1.553 -11.784 -18.982 1.00 82.56 112 ALA A CA 1
ATOM 838 C C . ALA A 1 112 ? -0.245 -11.350 -19.663 1.00 82.56 112 ALA A C 1
ATOM 840 O O . ALA A 1 112 ? 0.825 -11.906 -19.418 1.00 82.56 112 ALA A O 1
ATOM 841 N N . THR A 1 113 ? -0.314 -10.295 -20.479 1.00 83.06 113 THR A N 1
ATOM 842 C CA . THR A 1 113 ? 0.848 -9.698 -21.132 1.00 83.06 113 THR A CA 1
ATOM 843 C C . THR A 1 113 ? 0.911 -8.201 -20.882 1.00 83.06 113 THR A C 1
ATOM 845 O O . THR A 1 113 ? -0.031 -7.473 -21.184 1.00 83.06 113 THR A O 1
ATOM 848 N N . VAL A 1 114 ? 2.062 -7.728 -20.403 1.00 85.81 114 VAL A N 1
ATOM 849 C CA . VAL A 1 114 ? 2.381 -6.298 -20.325 1.00 85.81 114 VAL A CA 1
ATOM 850 C C . VAL A 1 114 ? 3.677 -6.042 -21.085 1.00 85.81 114 VAL A C 1
ATOM 852 O O . VAL A 1 114 ? 4.720 -6.651 -20.816 1.00 85.81 114 VAL A O 1
ATOM 855 N N . SER A 1 115 ? 3.605 -5.144 -22.064 1.00 88.75 115 SER A N 1
ATOM 856 C CA . SER A 1 115 ? 4.752 -4.734 -22.871 1.00 88.75 115 SER A CA 1
ATOM 857 C C . SER A 1 115 ? 5.706 -3.884 -22.037 1.00 88.75 115 SER A C 1
ATOM 859 O O . SER A 1 115 ? 5.377 -2.768 -21.647 1.00 88.75 115 SER A O 1
ATOM 861 N N . ALA A 1 116 ? 6.920 -4.381 -21.808 1.00 90.56 116 ALA A N 1
ATOM 862 C CA . ALA A 1 116 ? 7.963 -3.669 -21.075 1.00 90.56 116 ALA A CA 1
ATOM 863 C C . ALA A 1 116 ? 8.727 -2.701 -21.996 1.00 90.56 116 ALA A C 1
ATOM 865 O O . A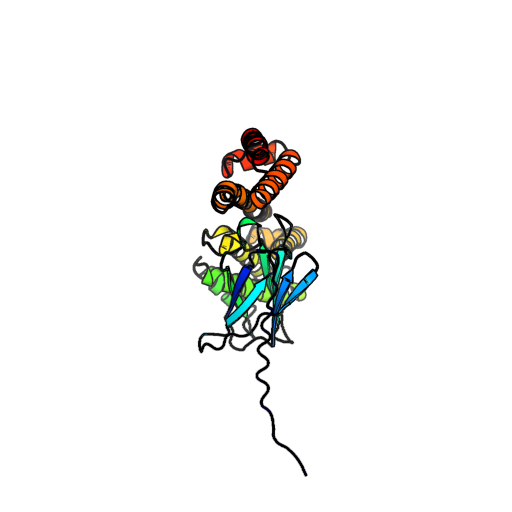LA A 1 116 ? 9.905 -2.883 -22.291 1.00 90.56 116 ALA A O 1
ATOM 866 N N . THR A 1 117 ? 8.016 -1.697 -22.510 1.00 92.00 117 THR A N 1
ATOM 867 C CA . THR A 1 117 ? 8.536 -0.722 -23.481 1.00 92.00 117 THR A CA 1
ATOM 868 C C . THR A 1 117 ? 8.458 0.695 -22.929 1.00 92.00 117 THR A C 1
ATOM 870 O O . THR A 1 117 ? 7.643 0.980 -22.053 1.00 92.00 117 THR A O 1
ATOM 873 N N . LEU A 1 118 ? 9.272 1.600 -23.478 1.00 92.19 118 LEU A N 1
ATOM 874 C CA . LEU A 1 118 ? 9.231 3.016 -23.110 1.00 92.19 118 LEU A CA 1
ATOM 875 C C . LEU A 1 118 ? 7.860 3.641 -23.400 1.00 92.19 118 LEU A C 1
ATOM 877 O O . LEU A 1 118 ? 7.302 4.297 -22.529 1.00 92.19 118 LEU A O 1
ATOM 881 N N . ARG A 1 119 ? 7.276 3.334 -24.564 1.00 94.12 119 ARG A N 1
ATOM 882 C CA . ARG A 1 119 ? 5.929 3.784 -24.933 1.00 94.12 119 ARG A CA 1
ATOM 883 C C . ARG A 1 119 ? 4.882 3.372 -23.899 1.00 94.12 119 ARG A C 1
ATOM 885 O O . ARG A 1 119 ? 4.022 4.172 -23.558 1.00 94.12 119 ARG A O 1
ATOM 892 N N . ARG A 1 120 ? 4.951 2.144 -23.367 1.00 94.69 120 ARG A N 1
ATOM 893 C CA . ARG A 1 120 ? 3.993 1.703 -22.340 1.00 94.69 120 ARG A CA 1
ATOM 894 C C . ARG A 1 120 ? 4.151 2.482 -21.034 1.00 94.69 120 ARG A C 1
ATOM 896 O O . ARG A 1 120 ? 3.156 2.820 -20.408 1.00 94.69 120 ARG A O 1
ATOM 903 N N . ILE A 1 121 ? 5.387 2.773 -20.634 1.00 95.00 121 ILE A N 1
ATOM 904 C CA . ILE A 1 121 ? 5.660 3.625 -19.471 1.00 95.00 121 ILE A CA 1
ATOM 905 C C . ILE A 1 121 ? 5.081 5.027 -19.683 1.00 95.00 121 ILE A C 1
ATOM 907 O O . ILE A 1 121 ? 4.397 5.534 -18.804 1.00 95.00 121 ILE A O 1
ATOM 911 N N . GLU A 1 122 ? 5.285 5.617 -20.860 1.00 93.81 122 GLU A N 1
ATOM 912 C CA . GLU A 1 122 ? 4.727 6.930 -21.213 1.00 93.81 122 GLU A CA 1
ATOM 913 C C . GLU A 1 122 ? 3.193 6.918 -21.207 1.00 93.81 122 GLU A C 1
ATOM 915 O O . GLU A 1 122 ? 2.567 7.824 -20.665 1.00 93.81 122 GLU A O 1
ATOM 920 N N . GLU A 1 123 ? 2.569 5.860 -21.731 1.00 94.50 123 GLU A N 1
ATOM 921 C CA . GLU A 1 123 ? 1.118 5.669 -21.653 1.00 94.50 123 GLU A CA 1
ATOM 922 C C . GLU A 1 123 ? 0.615 5.596 -20.206 1.00 94.50 123 GLU A C 1
ATOM 924 O O . GLU A 1 123 ? -0.447 6.137 -19.924 1.00 94.50 123 GLU A O 1
ATOM 929 N N . LEU A 1 124 ? 1.342 4.940 -19.294 1.00 94.00 124 LEU A N 1
ATOM 930 C CA . LEU A 1 124 ? 0.978 4.874 -17.873 1.00 94.00 124 LEU A CA 1
ATOM 931 C C . LEU A 1 124 ? 1.163 6.223 -17.163 1.00 94.00 124 LEU A C 1
ATOM 933 O O . LEU A 1 124 ? 0.343 6.578 -16.323 1.00 94.00 124 LEU A O 1
ATOM 937 N N . GLU A 1 125 ? 2.196 6.991 -17.508 1.00 91.94 125 GLU A N 1
ATOM 938 C CA . GLU A 1 125 ? 2.433 8.330 -16.944 1.00 91.94 125 GLU A CA 1
ATOM 939 C C . GLU A 1 125 ? 1.380 9.356 -17.370 1.00 91.94 125 GLU A C 1
ATOM 941 O O . GLU A 1 125 ? 1.058 10.262 -16.604 1.00 91.94 125 GLU A O 1
ATOM 946 N N . MET A 1 126 ? 0.835 9.217 -18.581 1.00 91.69 126 MET A N 1
ATOM 947 C CA . MET A 1 126 ? -0.235 10.082 -19.087 1.00 91.69 126 MET A CA 1
ATOM 948 C C . MET A 1 126 ? -1.617 9.718 -18.538 1.00 91.69 126 MET A C 1
ATOM 950 O O . MET A 1 126 ? -2.573 10.471 -18.732 1.00 91.69 126 MET A O 1
ATOM 954 N N . GLN A 1 127 ? -1.761 8.560 -17.894 1.00 88.00 127 GLN A N 1
ATOM 955 C CA . GLN A 1 127 ? -3.034 8.170 -17.312 1.00 88.00 127 GLN A CA 1
ATOM 956 C C . GLN A 1 127 ? -3.354 9.031 -16.080 1.00 88.00 127 GLN A C 1
ATOM 958 O O . GLN A 1 127 ? -2.475 9.439 -15.323 1.00 88.00 127 GLN A O 1
ATOM 963 N N . GLY A 1 128 ? -4.643 9.332 -15.896 1.00 81.19 128 GLY A N 1
ATOM 964 C CA . GLY A 1 128 ? -5.118 10.187 -14.809 1.00 81.19 128 GLY A CA 1
ATOM 965 C C . GLY A 1 128 ? -4.828 9.632 -13.412 1.00 81.19 128 GLY A C 1
ATOM 966 O O . GLY A 1 128 ? -4.411 8.494 -13.222 1.00 81.19 128 GLY A O 1
ATOM 967 N N . THR A 1 129 ? -5.099 10.436 -12.394 1.00 83.12 129 THR A N 1
ATOM 968 C CA . THR A 1 129 ? -4.726 10.123 -11.007 1.00 83.12 129 THR A CA 1
ATOM 969 C C . THR A 1 129 ? -5.836 9.440 -10.212 1.00 83.12 129 THR A C 1
ATOM 971 O O . THR A 1 129 ? -5.726 9.293 -8.998 1.00 83.12 129 THR A O 1
ATOM 974 N N . GLU A 1 130 ? -6.911 9.051 -10.894 1.00 88.19 130 GLU A N 1
ATOM 975 C CA . GLU A 1 130 ? -8.086 8.411 -10.312 1.00 88.19 130 GLU A CA 1
ATOM 976 C C . GLU A 1 130 ? -7.734 7.080 -9.634 1.00 88.19 130 GLU A C 1
ATOM 978 O O . GLU A 1 130 ? -6.797 6.382 -10.035 1.00 88.19 130 GLU A O 1
ATOM 983 N N . LEU A 1 131 ? -8.517 6.688 -8.625 1.00 85.81 131 LEU A N 1
ATOM 984 C CA . LEU A 1 131 ? -8.259 5.478 -7.832 1.00 85.81 131 LEU A CA 1
ATOM 985 C C . LEU A 1 131 ? -8.163 4.217 -8.706 1.00 85.81 131 LEU A C 1
ATOM 987 O O . LEU A 1 131 ? -7.252 3.407 -8.547 1.00 85.81 131 LEU A O 1
ATOM 991 N N . PHE A 1 132 ? -9.080 4.068 -9.665 1.00 87.94 132 PHE A N 1
ATOM 992 C CA . PHE A 1 132 ? -9.078 2.949 -10.610 1.00 87.94 132 PHE A CA 1
ATOM 993 C C . PHE A 1 132 ? -7.779 2.887 -11.419 1.00 87.94 132 PHE A C 1
ATOM 995 O O . PHE A 1 132 ? -7.152 1.835 -11.543 1.00 87.94 132 PHE A O 1
ATOM 1002 N N . THR A 1 133 ? -7.361 4.035 -11.937 1.00 91.56 133 THR A N 1
ATOM 1003 C CA . THR A 1 133 ? -6.132 4.161 -12.708 1.00 91.56 133 THR A CA 1
ATOM 1004 C C . THR A 1 133 ? -4.909 3.865 -11.848 1.00 91.56 133 THR A C 1
ATOM 1006 O O . THR A 1 133 ? -4.001 3.177 -12.299 1.00 91.56 133 THR A O 1
ATOM 1009 N N . SER A 1 134 ? -4.921 4.285 -10.581 1.00 93.38 134 SER A N 1
ATOM 1010 C CA . SER A 1 134 ? -3.847 3.993 -9.629 1.00 93.38 134 SER A CA 1
ATOM 1011 C C . SER A 1 134 ? -3.689 2.488 -9.389 1.00 93.38 134 SER A C 1
ATOM 1013 O O . SER A 1 134 ? -2.561 2.004 -9.399 1.00 93.38 134 SER A O 1
ATOM 1015 N N . TYR A 1 135 ? -4.783 1.722 -9.278 1.00 93.44 135 TYR A N 1
ATOM 1016 C CA . TYR A 1 135 ? -4.707 0.254 -9.212 1.00 93.44 135 TYR A CA 1
ATOM 1017 C C . TYR A 1 135 ? -4.059 -0.340 -10.463 1.00 93.44 135 TYR A C 1
ATOM 1019 O O . TYR A 1 135 ? -3.131 -1.139 -10.363 1.00 93.44 135 TYR A O 1
ATOM 1027 N N . LYS A 1 136 ? -4.523 0.062 -11.650 1.00 94.44 136 LYS A N 1
ATOM 1028 C CA . LYS A 1 136 ? -3.968 -0.432 -12.914 1.00 94.44 136 LYS A CA 1
ATOM 1029 C C . LYS A 1 136 ? -2.473 -0.122 -13.032 1.00 94.44 136 LYS A C 1
ATOM 1031 O O . LYS A 1 136 ? -1.684 -1.025 -13.305 1.00 94.44 136 LYS A O 1
ATOM 1036 N N . THR A 1 137 ? -2.084 1.128 -12.785 1.00 96.25 137 THR A N 1
ATOM 1037 C CA . THR A 1 137 ? -0.684 1.565 -12.830 1.00 96.25 137 THR A CA 1
ATOM 1038 C C . THR A 1 137 ? 0.161 0.826 -11.801 1.00 96.25 137 THR A C 1
ATOM 1040 O O . THR A 1 137 ? 1.253 0.388 -12.147 1.00 96.25 137 THR A O 1
ATOM 1043 N N . TYR A 1 138 ? -0.342 0.616 -10.580 1.00 97.00 138 TYR A N 1
ATOM 1044 C CA . TYR A 1 138 ? 0.353 -0.135 -9.532 1.00 97.00 138 TYR A CA 1
ATOM 1045 C C . TYR A 1 138 ? 0.749 -1.543 -10.007 1.00 97.00 138 TYR A C 1
ATOM 1047 O O . TYR A 1 138 ? 1.935 -1.879 -10.014 1.00 97.00 138 TYR A O 1
ATOM 1055 N N . PHE A 1 139 ? -0.214 -2.339 -10.481 1.00 96.44 139 PHE A N 1
ATOM 1056 C CA . PHE A 1 139 ? 0.047 -3.720 -10.899 1.00 96.44 139 PHE A CA 1
ATOM 1057 C C . PHE A 1 139 ? 0.864 -3.804 -12.198 1.00 96.44 139 PHE A C 1
ATOM 1059 O O . PHE A 1 139 ? 1.796 -4.606 -12.301 1.00 96.44 139 PHE A O 1
ATOM 1066 N N . GLU A 1 140 ? 0.573 -2.962 -13.198 1.00 95.94 140 GLU A N 1
ATOM 1067 C CA . GLU A 1 140 ? 1.336 -2.977 -14.452 1.00 95.94 140 GLU A CA 1
ATOM 1068 C C . GLU A 1 140 ? 2.782 -2.515 -14.269 1.00 95.94 140 GLU A C 1
ATOM 1070 O O . GLU A 1 140 ? 3.699 -3.161 -14.785 1.00 95.94 140 GLU A O 1
ATOM 1075 N N . ALA A 1 141 ? 3.009 -1.429 -13.527 1.00 97.06 141 ALA A N 1
ATOM 1076 C CA . ALA A 1 141 ? 4.348 -0.908 -13.294 1.00 97.06 141 ALA A CA 1
ATOM 1077 C C . ALA A 1 141 ? 5.193 -1.888 -12.466 1.00 97.06 141 ALA A C 1
ATOM 1079 O O . ALA A 1 141 ? 6.351 -2.120 -12.819 1.00 97.06 141 ALA A O 1
ATOM 1080 N N . ARG A 1 142 ? 4.608 -2.553 -11.453 1.00 96.94 142 ARG A N 1
ATOM 1081 C CA . ARG A 1 142 ? 5.263 -3.643 -10.704 1.00 96.94 142 ARG A CA 1
ATOM 1082 C C . ARG A 1 142 ? 5.697 -4.778 -11.631 1.00 96.94 142 ARG A C 1
ATOM 1084 O O . ARG A 1 142 ? 6.844 -5.226 -11.566 1.00 96.94 142 ARG A O 1
ATOM 1091 N N . ARG A 1 143 ? 4.821 -5.218 -12.544 1.00 94.75 143 ARG A N 1
ATOM 1092 C CA . ARG A 1 143 ? 5.138 -6.290 -13.504 1.00 94.75 143 ARG A CA 1
ATOM 1093 C C . ARG A 1 143 ? 6.241 -5.881 -14.483 1.00 94.75 143 ARG A C 1
ATOM 1095 O O . ARG A 1 143 ? 7.163 -6.664 -14.716 1.00 94.75 143 ARG A O 1
ATOM 1102 N N . ILE A 1 144 ? 6.183 -4.662 -15.032 1.00 96.12 144 ILE A N 1
ATOM 1103 C CA . ILE A 1 144 ? 7.235 -4.138 -15.921 1.00 96.12 144 ILE A CA 1
ATOM 1104 C C . ILE A 1 144 ? 8.565 -4.050 -15.172 1.00 96.12 144 ILE A C 1
ATOM 1106 O O . ILE A 1 144 ? 9.579 -4.507 -15.700 1.00 96.12 144 ILE A O 1
ATOM 1110 N N . TYR A 1 145 ? 8.562 -3.513 -13.949 1.00 96.75 145 TYR A N 1
ATOM 1111 C CA . TYR A 1 145 ? 9.753 -3.424 -13.112 1.00 96.75 145 TYR A CA 1
ATOM 1112 C C . TYR A 1 145 ? 10.374 -4.803 -12.895 1.00 96.75 145 TYR A C 1
ATOM 1114 O O . TYR A 1 145 ? 11.525 -4.997 -13.272 1.00 96.75 145 TYR A O 1
ATOM 1122 N N . ARG A 1 146 ? 9.616 -5.782 -12.384 1.00 94.00 146 ARG A N 1
ATOM 1123 C CA . ARG A 1 146 ? 10.126 -7.139 -12.114 1.00 94.00 146 ARG A CA 1
ATOM 1124 C C . ARG A 1 146 ? 10.709 -7.798 -13.365 1.00 94.00 146 ARG A C 1
ATOM 1126 O O . ARG A 1 146 ? 11.803 -8.357 -13.313 1.00 94.00 146 ARG A O 1
ATOM 1133 N N . LYS A 1 147 ? 10.023 -7.672 -14.508 1.00 93.19 147 LYS A N 1
ATOM 1134 C CA . LYS A 1 147 ? 10.498 -8.204 -15.794 1.00 93.19 147 LYS A CA 1
ATOM 1135 C C . LYS A 1 147 ? 11.800 -7.544 -16.249 1.00 93.19 147 LYS A C 1
ATOM 1137 O O . LYS A 1 147 ? 12.715 -8.227 -16.703 1.00 93.19 147 LYS A O 1
ATOM 1142 N N . MET A 1 148 ? 11.888 -6.220 -16.153 1.00 94.69 148 MET A N 1
ATOM 1143 C CA . MET A 1 148 ? 13.040 -5.477 -16.660 1.00 94.69 148 MET A CA 1
ATOM 1144 C C . MET A 1 148 ? 14.231 -5.521 -15.710 1.00 94.69 148 MET A C 1
ATOM 1146 O O . MET A 1 148 ? 15.361 -5.629 -16.177 1.00 94.69 148 MET A O 1
ATOM 1150 N N . TYR A 1 149 ? 13.996 -5.499 -14.400 1.00 93.81 149 TYR A N 1
ATOM 1151 C CA . TYR A 1 149 ? 15.038 -5.475 -13.379 1.00 93.81 149 TYR A CA 1
ATOM 1152 C C . TYR A 1 149 ? 15.956 -6.696 -13.458 1.00 93.81 149 TYR A C 1
ATOM 1154 O O . TYR A 1 149 ? 17.170 -6.541 -13.367 1.00 93.81 149 TYR A O 1
ATOM 1162 N N . ALA A 1 150 ? 15.396 -7.878 -13.739 1.00 88.56 150 ALA A N 1
ATOM 1163 C CA . ALA A 1 150 ? 16.170 -9.104 -13.936 1.00 88.56 150 ALA A CA 1
ATOM 1164 C C . ALA A 1 150 ? 17.153 -9.029 -15.121 1.00 88.56 150 ALA A C 1
ATOM 1166 O O . ALA A 1 150 ? 18.186 -9.690 -15.107 1.00 88.56 150 ALA A O 1
ATOM 1167 N N . SER A 1 151 ? 16.838 -8.234 -16.148 1.00 90.94 151 SER A N 1
ATOM 1168 C CA . SER A 1 151 ? 17.626 -8.159 -17.386 1.00 90.94 151 SER A CA 1
ATOM 1169 C C . SER A 1 151 ? 18.536 -6.932 -17.454 1.00 90.94 151 SER A C 1
ATOM 1171 O O . SER A 1 151 ? 19.674 -7.024 -17.909 1.00 90.94 151 SER A O 1
ATOM 1173 N N . ASN A 1 152 ? 18.048 -5.769 -17.017 1.00 91.06 152 ASN A N 1
ATOM 1174 C CA . ASN A 1 152 ? 18.779 -4.512 -17.071 1.00 91.06 152 ASN A CA 1
ATOM 1175 C C . ASN A 1 152 ? 18.278 -3.530 -15.990 1.00 91.06 152 ASN A C 1
ATOM 1177 O O . ASN A 1 152 ? 17.427 -2.671 -16.259 1.00 91.06 152 ASN A O 1
ATOM 1181 N N . PRO A 1 153 ? 18.812 -3.609 -14.758 1.00 88.56 153 PRO A N 1
ATOM 1182 C CA . PRO A 1 153 ? 18.342 -2.798 -13.636 1.00 88.56 153 PRO A CA 1
ATOM 1183 C C . PRO A 1 153 ? 18.588 -1.294 -13.827 1.00 88.56 153 PRO A C 1
ATOM 1185 O O . PRO A 1 153 ? 17.841 -0.479 -13.297 1.00 88.56 153 PRO A O 1
ATOM 1188 N N . LYS A 1 154 ? 19.598 -0.914 -14.622 1.00 92.38 154 LYS A N 1
ATOM 1189 C CA . LYS A 1 154 ? 19.982 0.489 -14.860 1.00 92.38 154 LYS A CA 1
ATOM 1190 C C . LYS A 1 154 ? 19.238 1.135 -16.034 1.00 92.38 154 LYS A C 1
ATOM 1192 O O . LYS A 1 154 ? 19.433 2.318 -16.304 1.00 92.38 154 LYS A O 1
ATOM 1197 N N . HIS A 1 155 ? 18.416 0.373 -16.756 1.00 94.88 155 HIS A N 1
ATOM 1198 C CA . HIS A 1 155 ? 17.686 0.878 -17.913 1.00 94.88 155 HIS A CA 1
ATOM 1199 C C . HIS A 1 155 ? 16.602 1.883 -17.505 1.00 94.88 155 HIS A C 1
ATOM 1201 O O . HIS A 1 155 ? 15.905 1.695 -16.507 1.00 94.88 155 HIS A O 1
ATOM 1207 N N . THR A 1 156 ? 16.385 2.911 -18.330 1.00 93.94 156 THR A N 1
ATOM 1208 C CA . THR A 1 156 ? 15.389 3.965 -18.072 1.00 93.94 156 THR A CA 1
ATOM 1209 C C . THR A 1 156 ? 13.978 3.410 -17.860 1.00 93.94 156 THR A C 1
ATOM 1211 O O . THR A 1 156 ? 13.265 3.889 -16.985 1.00 93.94 156 THR A O 1
ATOM 1214 N N . VAL A 1 157 ? 13.583 2.370 -18.607 1.00 95.62 157 VAL A N 1
ATOM 1215 C CA . VAL A 1 157 ? 12.281 1.691 -18.421 1.00 95.62 157 VAL A CA 1
ATOM 1216 C C . VAL A 1 157 ? 12.167 1.073 -17.027 1.00 95.62 157 VAL A C 1
ATOM 1218 O O . VAL A 1 157 ? 11.131 1.229 -16.394 1.00 95.62 157 VAL A O 1
ATOM 1221 N N . THR A 1 158 ? 13.217 0.418 -16.523 1.00 97.06 158 THR A N 1
ATOM 1222 C CA . THR A 1 158 ? 13.211 -0.211 -15.193 1.00 97.06 158 THR A CA 1
ATOM 1223 C C . THR A 1 158 ? 13.024 0.828 -14.095 1.00 97.06 158 THR A C 1
ATOM 1225 O O . THR A 1 158 ? 12.190 0.656 -13.210 1.00 97.06 158 THR A O 1
ATOM 1228 N N . ILE A 1 159 ? 13.770 1.930 -14.180 1.00 97.38 159 ILE A N 1
ATOM 1229 C CA . ILE A 1 159 ? 13.746 2.999 -13.180 1.00 97.38 159 ILE A CA 1
ATOM 1230 C C . ILE A 1 159 ? 12.406 3.741 -13.203 1.00 97.38 159 ILE A C 1
ATOM 1232 O O . ILE A 1 159 ? 11.804 3.950 -12.151 1.00 97.38 159 ILE A O 1
ATOM 1236 N N . ARG A 1 160 ? 11.893 4.095 -14.391 1.00 97.69 160 ARG A N 1
ATOM 1237 C CA . ARG A 1 160 ? 10.570 4.730 -14.519 1.00 97.69 160 ARG A CA 1
ATOM 1238 C C . ARG A 1 160 ? 9.444 3.800 -14.064 1.00 97.69 160 ARG A C 1
ATOM 1240 O O . ARG A 1 160 ? 8.526 4.267 -13.405 1.00 97.69 160 ARG A O 1
ATOM 1247 N N . ALA A 1 161 ? 9.534 2.495 -14.336 1.00 97.94 161 ALA A N 1
ATOM 1248 C CA . ALA A 1 161 ? 8.569 1.515 -13.836 1.00 97.94 161 ALA A CA 1
ATOM 1249 C C . ALA A 1 161 ? 8.574 1.433 -12.302 1.00 97.94 161 ALA A C 1
ATOM 1251 O O . ALA A 1 161 ? 7.511 1.467 -11.690 1.00 97.94 161 ALA A O 1
ATOM 1252 N N . ALA A 1 162 ? 9.753 1.387 -11.673 1.00 98.25 162 ALA A N 1
ATOM 1253 C CA . ALA A 1 162 ? 9.861 1.400 -10.214 1.00 98.25 162 ALA A CA 1
ATOM 1254 C C . ALA A 1 162 ? 9.258 2.676 -9.611 1.00 98.25 162 ALA A C 1
ATOM 1256 O O . ALA A 1 162 ? 8.512 2.603 -8.634 1.00 98.25 162 ALA A O 1
ATOM 1257 N N . ARG A 1 163 ? 9.535 3.839 -10.215 1.00 97.88 163 ARG A N 1
ATOM 1258 C CA . ARG A 1 163 ? 8.948 5.112 -9.788 1.00 97.88 163 ARG A CA 1
ATOM 1259 C C . ARG A 1 163 ? 7.425 5.102 -9.925 1.00 97.88 163 ARG A C 1
ATOM 1261 O O . ARG A 1 163 ? 6.740 5.454 -8.977 1.00 97.88 163 ARG A O 1
ATOM 1268 N N . LEU A 1 164 ? 6.895 4.692 -11.077 1.00 97.62 164 LEU A N 1
ATOM 1269 C CA . LEU A 1 164 ? 5.450 4.626 -11.320 1.00 97.62 164 LEU A CA 1
ATOM 1270 C C . LEU A 1 164 ? 4.739 3.704 -10.335 1.00 97.62 164 LEU A C 1
ATOM 1272 O O . LEU A 1 164 ? 3.672 4.047 -9.835 1.00 97.62 164 LEU A O 1
ATOM 1276 N N . TRP A 1 165 ? 5.331 2.546 -10.049 1.00 98.00 165 TRP A N 1
ATOM 1277 C CA . TRP A 1 165 ? 4.803 1.618 -9.059 1.00 98.00 165 TRP A CA 1
ATOM 1278 C C . TRP A 1 165 ? 4.769 2.252 -7.665 1.00 98.00 165 TRP A C 1
ATOM 1280 O O . TRP A 1 165 ? 3.735 2.197 -7.004 1.00 98.00 165 TRP A O 1
ATOM 1290 N N . PHE A 1 166 ? 5.848 2.926 -7.258 1.00 98.25 166 PHE A N 1
ATOM 1291 C CA . PHE A 1 166 ? 5.904 3.669 -5.998 1.00 98.25 166 PHE A CA 1
ATOM 1292 C C . PHE A 1 166 ? 4.869 4.798 -5.934 1.00 98.25 166 PHE A C 1
ATOM 1294 O O . PHE A 1 166 ? 4.123 4.891 -4.962 1.00 98.25 166 PHE A O 1
ATOM 1301 N N . ASP A 1 167 ? 4.779 5.627 -6.974 1.00 97.06 167 ASP A N 1
ATOM 1302 C CA . ASP A 1 167 ? 3.835 6.742 -7.039 1.00 97.06 167 ASP A CA 1
ATOM 1303 C C . ASP A 1 167 ? 2.384 6.233 -7.008 1.00 97.06 167 ASP A C 1
ATOM 1305 O O . ASP A 1 167 ? 1.531 6.822 -6.344 1.00 97.06 167 ASP A O 1
ATOM 1309 N N . ALA A 1 168 ? 2.093 5.121 -7.687 1.00 96.50 168 ALA A N 1
ATOM 1310 C CA . ALA A 1 168 ? 0.783 4.484 -7.652 1.00 96.50 168 ALA A CA 1
ATOM 1311 C C . ALA A 1 168 ? 0.472 3.889 -6.271 1.00 96.50 168 ALA A C 1
ATOM 1313 O O . ALA A 1 168 ? -0.625 4.111 -5.767 1.00 96.50 168 ALA A O 1
ATOM 1314 N N . ALA A 1 169 ? 1.430 3.212 -5.627 1.00 95.75 169 ALA A N 1
ATOM 1315 C CA . ALA A 1 169 ? 1.278 2.714 -4.259 1.00 95.75 169 ALA A CA 1
ATOM 1316 C C . ALA A 1 169 ? 0.986 3.864 -3.282 1.00 95.75 169 ALA A C 1
ATOM 1318 O O . ALA A 1 169 ? 0.011 3.810 -2.538 1.00 95.75 169 ALA A O 1
ATOM 1319 N N . TYR A 1 170 ? 1.747 4.959 -3.361 1.00 94.75 170 TYR A N 1
ATOM 1320 C CA . TYR A 1 170 ? 1.509 6.159 -2.560 1.00 94.75 170 TYR A CA 1
ATOM 1321 C C . TYR A 1 170 ? 0.102 6.730 -2.786 1.00 94.75 170 TYR A C 1
ATOM 1323 O O . TYR A 1 170 ? -0.607 7.048 -1.830 1.00 94.75 170 TYR A O 1
ATOM 1331 N N . ARG A 1 171 ? -0.345 6.842 -4.043 1.00 92.94 171 ARG A N 1
ATOM 1332 C CA . ARG A 1 171 ? -1.696 7.331 -4.374 1.00 92.94 171 ARG A CA 1
ATOM 1333 C C . ARG A 1 171 ? -2.785 6.414 -3.834 1.00 92.94 171 ARG A C 1
ATOM 1335 O O . ARG A 1 171 ? -3.775 6.916 -3.311 1.00 92.94 171 ARG A O 1
ATOM 1342 N N . LEU A 1 172 ? -2.601 5.096 -3.917 1.00 92.12 172 LEU A N 1
ATOM 1343 C CA . LEU A 1 172 ? -3.544 4.135 -3.350 1.00 92.12 172 LEU A CA 1
ATOM 1344 C C . LEU A 1 172 ? -3.713 4.319 -1.839 1.00 92.12 172 LEU A C 1
ATOM 1346 O O . LEU A 1 172 ? -4.823 4.147 -1.360 1.00 92.12 172 LEU A O 1
ATOM 1350 N N . VAL A 1 173 ? -2.667 4.726 -1.114 1.00 90.19 173 VAL A N 1
ATOM 1351 C CA . VAL A 1 173 ? -2.738 5.024 0.329 1.00 90.19 173 VAL A CA 1
ATOM 1352 C C . VAL A 1 173 ? -3.333 6.416 0.604 1.00 90.19 173 VAL A C 1
ATOM 1354 O O . VAL A 1 173 ? -4.029 6.622 1.594 1.00 90.19 173 VAL A O 1
ATOM 1357 N N . THR A 1 174 ? -3.071 7.397 -0.265 1.00 87.62 174 THR A N 1
ATOM 1358 C CA . THR A 1 174 ? -3.300 8.830 0.017 1.00 87.62 174 THR A CA 1
ATOM 1359 C C . THR A 1 174 ? -4.501 9.452 -0.698 1.00 87.62 174 THR A C 1
ATOM 1361 O O . THR A 1 174 ? -4.811 10.613 -0.442 1.00 87.62 174 THR A O 1
ATOM 1364 N N . SER A 1 175 ? -5.198 8.721 -1.579 1.00 80.69 175 SER A N 1
ATOM 1365 C CA . SER A 1 175 ? -6.247 9.284 -2.455 1.00 80.69 175 SER A CA 1
ATOM 1366 C C . SER A 1 175 ? -7.455 9.905 -1.735 1.00 80.69 175 SER A C 1
ATOM 1368 O O . SER A 1 175 ? -8.290 10.530 -2.384 1.00 80.69 175 SER A O 1
ATOM 1370 N N . GLY A 1 176 ? -7.591 9.724 -0.419 1.00 65.75 176 GLY A N 1
ATOM 1371 C CA . GLY A 1 176 ? -8.701 10.260 0.374 1.00 65.75 176 GLY A CA 1
ATOM 1372 C C . GLY A 1 176 ? -10.040 9.551 0.139 1.00 65.75 176 GLY A C 1
ATOM 1373 O O . GLY A 1 176 ? -11.022 9.859 0.810 1.00 65.75 176 GLY A O 1
ATOM 1374 N N . ALA A 1 177 ? -10.101 8.575 -0.772 1.00 66.25 177 ALA A N 1
ATOM 1375 C CA . ALA A 1 177 ? -11.251 7.695 -0.915 1.00 66.25 177 ALA A CA 1
ATOM 1376 C C . ALA A 1 177 ? -11.386 6.802 0.328 1.00 66.25 177 ALA A C 1
ATOM 1378 O O . ALA A 1 177 ? -10.385 6.298 0.835 1.00 66.25 177 ALA A O 1
ATOM 1379 N N . ALA A 1 178 ? -12.613 6.512 0.766 1.00 61.59 178 ALA A N 1
ATOM 1380 C CA . ALA A 1 178 ? -12.863 5.659 1.937 1.00 61.59 178 ALA A CA 1
ATOM 1381 C C . ALA A 1 178 ? -12.189 4.270 1.859 1.00 61.59 178 ALA A C 1
ATOM 1383 O O . ALA A 1 178 ? -11.954 3.647 2.879 1.00 61.59 178 ALA A O 1
ATOM 1384 N N . GLN A 1 179 ? -11.864 3.779 0.658 1.00 61.50 179 GLN A N 1
ATOM 1385 C CA . GLN A 1 179 ? -11.144 2.514 0.449 1.00 61.50 179 GLN A CA 1
ATOM 1386 C C . GLN A 1 179 ? -9.617 2.655 0.618 1.00 61.50 179 GLN A C 1
ATOM 1388 O O . GLN A 1 179 ? -8.955 1.699 1.007 1.00 61.50 179 GLN A O 1
ATOM 1393 N N . SER A 1 180 ? -9.055 3.841 0.353 1.00 64.69 180 SER A N 1
ATOM 1394 C CA . SER A 1 180 ? -7.604 4.093 0.406 1.00 64.69 180 SER A CA 1
ATOM 1395 C C . SER A 1 180 ? -7.023 4.097 1.813 1.00 64.69 180 SER A C 1
ATOM 1397 O O . SER A 1 180 ? -5.866 3.732 1.998 1.00 64.69 180 SER A O 1
ATOM 1399 N N . SER A 1 181 ? -7.842 4.406 2.823 1.00 69.81 181 SER A N 1
ATOM 1400 C CA . SER A 1 181 ? -7.438 4.348 4.232 1.00 69.81 181 SER A CA 1
ATOM 1401 C C . SER A 1 181 ? -7.038 2.946 4.695 1.00 69.81 181 SER A C 1
ATOM 1403 O O . SER A 1 181 ? -6.389 2.826 5.737 1.00 69.81 181 SER A O 1
ATOM 1405 N N . TYR A 1 182 ? -7.413 1.913 3.932 1.00 85.06 182 TYR A N 1
ATOM 1406 C CA . TYR A 1 182 ? -7.190 0.503 4.245 1.00 85.06 182 TYR A CA 1
ATOM 1407 C C . TYR A 1 182 ? -6.127 -0.166 3.365 1.00 85.06 182 TYR A C 1
ATOM 1409 O O . TYR A 1 182 ? -5.957 -1.383 3.402 1.00 85.06 182 TYR A O 1
ATOM 1417 N N . ILE A 1 183 ? -5.421 0.607 2.541 1.00 89.38 183 ILE A N 1
ATOM 1418 C CA . ILE A 1 183 ? -4.308 0.112 1.730 1.00 89.38 183 ILE A CA 1
ATOM 1419 C C . ILE A 1 183 ? -3.014 0.484 2.447 1.00 89.38 183 ILE A C 1
ATOM 1421 O O . ILE A 1 183 ? -2.860 1.608 2.926 1.00 89.38 183 ILE A O 1
ATOM 1425 N N . ALA A 1 184 ? -2.094 -0.470 2.547 1.00 90.00 184 ALA A N 1
ATOM 1426 C CA . ALA A 1 184 ? -0.768 -0.231 3.095 1.00 90.00 184 ALA A CA 1
ATOM 1427 C C . ALA A 1 184 ? 0.190 0.206 1.983 1.00 90.00 184 ALA A C 1
ATOM 1429 O O . ALA A 1 184 ? 0.074 -0.225 0.833 1.00 90.00 184 ALA A O 1
ATOM 1430 N N . MET A 1 185 ? 1.171 1.041 2.335 1.00 93.25 185 MET A N 1
ATOM 1431 C CA . MET A 1 185 ? 2.272 1.334 1.423 1.00 93.25 185 MET A CA 1
ATOM 1432 C C . MET A 1 185 ? 3.029 0.040 1.118 1.00 93.25 185 MET A C 1
ATOM 1434 O O . MET A 1 185 ? 3.411 -0.693 2.031 1.00 93.25 185 MET A O 1
ATOM 1438 N N . ASP A 1 186 ? 3.246 -0.219 -0.167 1.00 95.00 186 ASP A N 1
ATOM 1439 C CA . ASP A 1 186 ? 3.978 -1.388 -0.634 1.00 95.00 186 ASP A CA 1
ATOM 1440 C C . ASP A 1 186 ? 5.478 -1.214 -0.366 1.00 95.00 186 ASP A C 1
ATOM 1442 O O . ASP A 1 186 ? 6.165 -0.431 -1.030 1.00 95.00 186 ASP A O 1
ATOM 1446 N N . GLU A 1 187 ? 5.985 -1.943 0.625 1.00 93.88 187 GLU A N 1
ATOM 1447 C CA . GLU A 1 187 ? 7.393 -1.898 1.018 1.00 93.88 187 GLU A CA 1
ATOM 1448 C C . GLU A 1 187 ? 8.330 -2.413 -0.078 1.00 93.88 187 GLU A C 1
ATOM 1450 O O . GLU A 1 187 ? 9.463 -1.941 -0.175 1.00 93.88 187 GLU A O 1
ATOM 1455 N N . GLU A 1 188 ? 7.871 -3.317 -0.949 1.00 96.38 188 GLU A N 1
ATOM 1456 C CA . GLU A 1 188 ? 8.662 -3.791 -2.086 1.00 96.38 188 GLU A CA 1
ATOM 1457 C C . GLU A 1 188 ? 8.861 -2.653 -3.098 1.00 96.38 188 GLU A C 1
ATOM 1459 O O . GLU A 1 188 ? 9.958 -2.490 -3.636 1.00 96.38 188 GLU A O 1
ATOM 1464 N N . ALA A 1 189 ? 7.848 -1.800 -3.294 1.00 97.56 189 ALA A N 1
ATOM 1465 C CA . ALA A 1 189 ? 7.957 -0.611 -4.142 1.00 97.56 189 ALA A CA 1
ATOM 1466 C C . ALA A 1 189 ? 8.960 0.407 -3.574 1.00 97.56 189 ALA A C 1
ATOM 1468 O O . ALA A 1 189 ? 9.759 0.993 -4.318 1.00 97.56 189 ALA A O 1
ATOM 1469 N N . VAL A 1 190 ? 8.945 0.607 -2.249 1.00 97.62 190 VAL A N 1
ATOM 1470 C CA . VAL A 1 190 ? 9.918 1.460 -1.545 1.00 97.62 190 VAL A CA 1
ATOM 1471 C C . VAL A 1 190 ? 11.325 0.884 -1.707 1.00 97.62 190 VAL A C 1
ATOM 1473 O O . VAL A 1 190 ? 12.230 1.576 -2.180 1.00 97.62 190 VAL A O 1
ATOM 1476 N N . ALA A 1 191 ? 11.506 -0.397 -1.377 1.00 97.62 191 ALA A N 1
ATOM 1477 C CA . ALA A 1 191 ? 12.788 -1.087 -1.447 1.00 97.62 191 ALA A CA 1
ATOM 1478 C C . ALA A 1 191 ? 13.358 -1.087 -2.871 1.00 97.62 191 ALA A C 1
ATOM 1480 O O . ALA A 1 191 ? 14.548 -0.826 -3.050 1.00 97.62 191 ALA A O 1
ATOM 1481 N N . ALA A 1 192 ? 12.523 -1.299 -3.892 1.00 97.75 192 ALA A N 1
ATOM 1482 C CA . ALA A 1 192 ? 12.917 -1.222 -5.295 1.00 97.75 192 ALA A CA 1
ATOM 1483 C C . ALA A 1 192 ? 13.549 0.135 -5.639 1.00 97.75 192 ALA A C 1
ATOM 1485 O O . ALA A 1 192 ? 14.638 0.186 -6.217 1.00 97.75 192 ALA A O 1
ATOM 1486 N N . ASN A 1 193 ? 12.913 1.240 -5.239 1.00 98.06 193 ASN A N 1
ATOM 1487 C CA . ASN A 1 193 ? 13.428 2.585 -5.500 1.00 98.06 193 ASN A CA 1
ATOM 1488 C C . ASN A 1 193 ? 14.689 2.895 -4.683 1.00 98.06 193 ASN A C 1
ATOM 1490 O O . ASN A 1 193 ? 15.651 3.430 -5.231 1.00 98.06 193 ASN A O 1
ATOM 1494 N N . VAL A 1 194 ? 14.737 2.503 -3.406 1.00 97.06 194 VAL A N 1
ATOM 1495 C CA . VAL A 1 194 ? 15.936 2.660 -2.561 1.00 97.06 194 VAL A CA 1
ATOM 1496 C C . VAL A 1 194 ? 17.124 1.879 -3.133 1.00 97.06 194 VAL A C 1
ATOM 1498 O O . VAL A 1 194 ? 18.244 2.391 -3.191 1.00 97.06 194 VAL A O 1
ATOM 1501 N N . ASN A 1 195 ? 16.897 0.653 -3.600 1.00 96.38 195 ASN A N 1
ATOM 1502 C CA . ASN A 1 195 ? 17.938 -0.181 -4.194 1.00 96.38 195 ASN A CA 1
ATOM 1503 C C . ASN A 1 195 ? 18.419 0.381 -5.536 1.00 96.38 195 ASN A C 1
ATOM 1505 O O . ASN A 1 195 ? 19.620 0.356 -5.814 1.00 96.38 195 ASN A O 1
ATOM 1509 N N . LEU A 1 196 ? 17.523 0.931 -6.360 1.00 96.94 196 LEU A N 1
ATOM 1510 C CA . LEU A 1 196 ? 17.897 1.610 -7.603 1.00 96.94 196 LEU A CA 1
ATOM 1511 C C . LEU A 1 196 ? 18.685 2.899 -7.347 1.00 96.94 196 LEU A C 1
ATOM 1513 O O . LEU A 1 196 ? 19.688 3.126 -8.019 1.00 96.94 196 LEU A O 1
ATOM 1517 N N . ALA A 1 197 ? 18.305 3.692 -6.343 1.00 96.38 197 ALA A N 1
ATOM 1518 C CA . ALA A 1 197 ? 19.050 4.883 -5.941 1.00 96.38 197 ALA A CA 1
ATOM 1519 C C . ALA A 1 197 ? 20.504 4.561 -5.556 1.00 96.38 197 ALA A C 1
ATOM 1521 O O . ALA A 1 197 ? 21.413 5.323 -5.874 1.00 96.38 197 ALA A O 1
ATOM 1522 N N . LYS A 1 198 ? 20.732 3.411 -4.907 1.00 95.69 198 LYS A N 1
ATOM 1523 C CA . LYS A 1 198 ? 22.071 2.944 -4.512 1.00 95.69 198 LYS A CA 1
ATOM 1524 C C . LYS A 1 198 ? 22.854 2.318 -5.669 1.00 95.69 198 LYS A C 1
ATOM 1526 O O . LYS A 1 198 ? 24.044 2.570 -5.817 1.00 95.69 198 LYS A O 1
ATOM 1531 N N . SER A 1 199 ? 22.207 1.475 -6.472 1.00 94.56 199 SER A N 1
ATOM 1532 C CA . SER A 1 199 ? 22.876 0.667 -7.509 1.00 94.56 199 SER A CA 1
ATOM 1533 C C . SER A 1 199 ? 23.019 1.371 -8.865 1.00 94.56 199 SER A C 1
ATOM 1535 O O . SER A 1 199 ? 23.863 0.981 -9.681 1.00 94.56 199 SER A O 1
ATOM 1537 N N . ALA A 1 200 ? 22.210 2.401 -9.121 1.00 94.19 200 ALA A N 1
ATOM 1538 C CA . ALA A 1 200 ? 22.154 3.146 -10.376 1.00 94.19 200 ALA A CA 1
ATOM 1539 C C . ALA A 1 200 ? 21.944 4.664 -10.155 1.00 94.19 200 ALA A C 1
ATOM 1541 O O . ALA A 1 200 ? 21.052 5.237 -10.785 1.00 94.19 200 ALA A O 1
ATOM 1542 N N . PRO A 1 201 ? 22.743 5.333 -9.296 1.00 95.12 201 PRO A N 1
ATOM 1543 C CA . PRO A 1 201 ? 22.466 6.693 -8.818 1.00 95.12 201 PRO A CA 1
ATOM 1544 C C . PRO A 1 201 ? 22.275 7.712 -9.949 1.00 95.12 201 PRO A C 1
ATOM 1546 O O . PRO A 1 201 ? 21.252 8.391 -9.980 1.00 95.12 201 PRO A O 1
ATOM 1549 N N . ASP A 1 202 ? 23.177 7.758 -10.934 1.00 94.88 202 ASP A N 1
ATOM 1550 C CA . ASP A 1 202 ? 23.105 8.734 -12.033 1.00 94.88 202 ASP A CA 1
ATOM 1551 C C . ASP A 1 202 ? 21.863 8.553 -12.916 1.00 94.88 202 ASP A C 1
ATOM 1553 O O . ASP A 1 202 ? 21.276 9.515 -13.408 1.00 94.88 202 ASP A O 1
ATOM 1557 N N . ALA A 1 203 ? 21.461 7.303 -13.157 1.00 94.06 203 ALA A N 1
ATOM 1558 C CA . ALA A 1 203 ? 20.277 6.999 -13.953 1.00 94.06 203 ALA A CA 1
ATOM 1559 C C . ALA A 1 203 ? 18.993 7.243 -13.147 1.00 94.06 203 ALA A C 1
ATOM 1561 O O . ALA A 1 203 ? 18.003 7.720 -13.701 1.00 94.06 203 ALA A O 1
ATOM 1562 N N . PHE A 1 204 ? 19.026 6.958 -11.843 1.00 96.19 204 PHE A N 1
ATOM 1563 C CA . PHE A 1 204 ? 17.926 7.198 -10.919 1.00 96.19 204 PHE A CA 1
ATOM 1564 C C . PHE A 1 204 ? 17.639 8.695 -10.779 1.00 96.19 204 PHE A C 1
ATOM 1566 O O . PHE A 1 204 ? 16.498 9.104 -10.974 1.00 96.19 204 PHE A O 1
ATOM 1573 N N . GLN A 1 205 ? 18.679 9.512 -10.577 1.00 96.19 205 GLN A N 1
ATOM 1574 C CA . GLN A 1 205 ? 18.586 10.972 -10.433 1.00 96.19 205 GLN A CA 1
ATOM 1575 C C . GLN A 1 205 ? 18.006 11.686 -11.661 1.00 96.19 205 GLN A C 1
ATOM 1577 O O . GLN A 1 205 ? 17.413 12.753 -11.530 1.00 96.19 205 GLN A O 1
ATOM 1582 N N . LYS A 1 206 ? 18.111 11.093 -12.859 1.00 95.19 206 LYS A N 1
ATOM 1583 C CA . LYS A 1 206 ? 17.449 11.610 -14.073 1.00 95.19 206 LYS A CA 1
ATOM 1584 C C . LYS A 1 206 ? 15.930 11.435 -14.056 1.00 95.19 206 LYS A C 1
ATOM 1586 O O . LYS A 1 206 ? 15.242 12.066 -14.851 1.00 95.19 206 LYS A O 1
ATOM 1591 N N . VAL A 1 207 ? 15.415 10.546 -13.207 1.00 94.75 207 VAL A N 1
ATOM 1592 C CA . VAL A 1 207 ? 13.997 10.181 -13.142 1.00 94.75 207 VAL A CA 1
ATOM 1593 C C . VAL A 1 207 ? 13.358 10.655 -11.841 1.00 94.75 207 VAL A C 1
ATOM 1595 O O . VAL A 1 207 ? 12.224 11.110 -11.877 1.00 94.75 207 VAL A O 1
ATOM 1598 N N . THR A 1 208 ? 14.027 10.537 -10.697 1.00 95.81 208 THR A N 1
ATOM 1599 C CA . THR A 1 208 ? 13.514 10.931 -9.374 1.00 95.81 208 THR A CA 1
ATOM 1600 C C . THR A 1 208 ? 14.670 11.105 -8.383 1.00 95.81 208 THR A C 1
ATOM 1602 O O . THR A 1 208 ? 15.823 10.900 -8.749 1.00 95.81 208 THR A O 1
ATOM 1605 N N . SER A 1 209 ? 14.397 11.475 -7.131 1.00 96.50 209 SER A N 1
ATOM 1606 C CA . SER A 1 209 ? 15.426 11.650 -6.101 1.00 96.50 209 SER A CA 1
ATOM 1607 C C . SER A 1 209 ? 15.183 10.768 -4.866 1.00 96.50 209 SER A C 1
ATOM 1609 O O . SER A 1 209 ? 14.032 10.435 -4.562 1.00 96.50 209 SER A O 1
ATOM 1611 N N . PRO A 1 210 ? 16.240 10.375 -4.127 1.00 96.06 210 PRO A N 1
ATOM 1612 C CA . PRO A 1 210 ? 16.089 9.654 -2.861 1.00 96.06 210 PRO A CA 1
ATOM 1613 C C . PRO A 1 210 ? 15.250 10.423 -1.832 1.00 96.06 210 PRO A C 1
ATOM 1615 O O . PRO A 1 210 ? 14.462 9.821 -1.107 1.00 96.06 210 PRO A O 1
ATOM 1618 N N . GLU A 1 211 ? 15.375 11.750 -1.797 1.00 96.44 211 GLU A N 1
ATOM 1619 C CA . GLU A 1 211 ? 14.644 12.631 -0.880 1.00 96.44 211 GLU A CA 1
ATOM 1620 C C . GLU A 1 211 ? 13.144 12.623 -1.178 1.00 96.44 211 GLU A C 1
ATOM 1622 O O . GLU A 1 211 ? 12.335 12.611 -0.251 1.00 96.44 211 GLU A O 1
ATOM 1627 N N . TYR A 1 212 ? 12.764 12.576 -2.460 1.00 96.75 212 TYR A N 1
ATOM 1628 C CA . TYR A 1 212 ? 11.369 12.415 -2.863 1.00 96.75 212 TYR A CA 1
ATOM 1629 C C . TYR A 1 212 ? 10.795 11.092 -2.342 1.00 96.75 212 TYR A C 1
ATOM 1631 O O . TYR A 1 212 ? 9.757 11.092 -1.681 1.00 96.75 212 TYR A O 1
ATOM 1639 N N . ILE A 1 213 ? 11.495 9.974 -2.570 1.00 97.31 213 ILE A N 1
ATOM 1640 C CA . ILE A 1 213 ? 11.061 8.650 -2.097 1.00 97.31 213 ILE A CA 1
ATOM 1641 C C . ILE A 1 213 ? 10.942 8.631 -0.570 1.00 97.31 213 ILE A C 1
ATOM 1643 O O . ILE A 1 213 ? 9.929 8.170 -0.042 1.00 97.31 213 ILE A O 1
ATOM 1647 N N . ALA A 1 214 ? 11.933 9.174 0.142 1.00 94.44 214 ALA A N 1
ATOM 1648 C CA . ALA A 1 214 ? 11.923 9.247 1.599 1.00 94.44 214 ALA A CA 1
ATOM 1649 C C . ALA A 1 214 ? 10.751 10.091 2.123 1.00 94.44 214 ALA A C 1
ATOM 1651 O O . ALA A 1 214 ? 9.995 9.628 2.976 1.00 94.44 214 ALA A O 1
ATOM 1652 N N . SER A 1 215 ? 10.547 11.291 1.570 1.00 93.00 215 SER A N 1
ATOM 1653 C CA . SER A 1 215 ? 9.462 12.184 1.985 1.00 93.00 215 SER A CA 1
ATOM 1654 C C . SER A 1 215 ? 8.086 11.566 1.745 1.00 93.00 215 SER A C 1
ATOM 1656 O O . SER A 1 215 ? 7.222 11.622 2.616 1.00 93.00 215 SER A O 1
ATOM 1658 N N . MET A 1 216 ? 7.864 10.950 0.584 1.00 94.62 216 MET A N 1
ATOM 1659 C CA . MET A 1 216 ? 6.572 10.344 0.254 1.00 94.62 216 MET A CA 1
ATOM 1660 C C . MET A 1 216 ? 6.309 9.081 1.083 1.00 94.62 216 MET A C 1
ATOM 1662 O O . MET A 1 216 ? 5.184 8.874 1.533 1.00 94.62 216 MET A O 1
ATOM 1666 N N . THR A 1 217 ? 7.346 8.287 1.367 1.00 92.88 217 THR A N 1
ATOM 1667 C CA . THR A 1 217 ? 7.243 7.132 2.274 1.00 92.88 217 THR A CA 1
ATOM 1668 C C . THR A 1 217 ? 6.871 7.581 3.686 1.00 92.88 217 THR A C 1
ATOM 1670 O O . THR A 1 217 ? 5.920 7.057 4.256 1.00 92.88 217 THR A O 1
ATOM 1673 N N . GLU A 1 218 ? 7.549 8.598 4.228 1.00 88.94 218 GLU A N 1
ATOM 1674 C CA . GLU A 1 218 ? 7.229 9.169 5.544 1.00 88.94 218 GLU A CA 1
ATOM 1675 C C . GLU A 1 218 ? 5.769 9.652 5.605 1.00 88.94 218 GLU A C 1
ATOM 1677 O O . GLU A 1 218 ? 5.040 9.388 6.565 1.00 88.94 218 GLU A O 1
ATOM 1682 N N . GLN A 1 219 ? 5.299 10.314 4.547 1.00 87.81 219 GLN A N 1
ATOM 1683 C CA . GLN A 1 219 ? 3.914 10.769 4.456 1.00 87.81 219 GLN A CA 1
ATOM 1684 C C . GLN A 1 219 ? 2.903 9.618 4.394 1.00 87.81 219 GLN A C 1
ATOM 1686 O O . GLN A 1 219 ? 1.861 9.705 5.038 1.00 87.81 219 GLN A O 1
ATOM 1691 N N . ALA A 1 220 ? 3.187 8.556 3.635 1.00 88.69 220 ALA A N 1
ATOM 1692 C CA . ALA A 1 220 ? 2.298 7.400 3.535 1.00 88.69 220 ALA A CA 1
ATOM 1693 C C . ALA A 1 220 ? 2.230 6.623 4.855 1.00 88.69 220 ALA A C 1
ATOM 169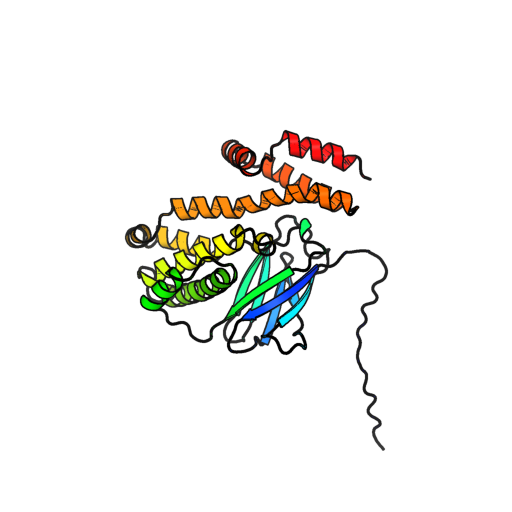5 O O . ALA A 1 220 ? 1.141 6.287 5.310 1.00 88.69 220 ALA A O 1
ATOM 1696 N N . MET A 1 221 ? 3.376 6.399 5.504 1.00 82.06 221 MET A N 1
ATOM 1697 C CA . MET A 1 221 ? 3.441 5.705 6.794 1.00 82.06 221 MET A CA 1
ATOM 1698 C C . MET A 1 221 ? 2.723 6.491 7.896 1.00 82.06 221 MET A C 1
ATOM 1700 O O . MET A 1 221 ? 2.047 5.916 8.743 1.00 82.06 221 MET A O 1
ATOM 1704 N N . SER A 1 222 ? 2.785 7.823 7.850 1.00 82.31 222 SER A N 1
ATOM 1705 C CA . SER A 1 222 ? 2.119 8.662 8.847 1.00 82.31 222 SER A CA 1
ATOM 1706 C C . SER A 1 222 ? 0.601 8.800 8.660 1.00 82.31 222 SER A C 1
ATOM 1708 O O . SER A 1 222 ? -0.076 9.291 9.559 1.00 82.31 222 SER A O 1
ATOM 1710 N N . ILE A 1 223 ? 0.009 8.319 7.558 1.00 81.19 223 ILE A N 1
ATOM 1711 C CA . ILE A 1 223 ? -1.461 8.283 7.410 1.00 81.19 223 ILE A CA 1
ATOM 1712 C C . ILE A 1 223 ? -2.128 7.435 8.495 1.00 81.19 223 ILE A C 1
ATOM 1714 O O . ILE A 1 223 ? -3.275 7.720 8.848 1.00 81.19 223 ILE A O 1
ATOM 1718 N N . GLY A 1 224 ? -1.409 6.471 9.082 1.00 79.94 224 GLY A N 1
ATOM 1719 C CA . GLY A 1 224 ? -1.903 5.669 10.198 1.00 79.94 224 GLY A CA 1
ATOM 1720 C C . GLY A 1 224 ? -2.504 6.508 11.326 1.00 79.94 224 GLY A C 1
ATOM 1721 O O . GLY A 1 224 ? -3.623 6.246 11.752 1.00 79.94 224 GLY A O 1
ATOM 1722 N N . TRP A 1 225 ? -1.851 7.619 11.679 1.00 84.56 225 TRP A N 1
ATOM 1723 C CA . TRP A 1 225 ? -2.251 8.538 12.753 1.00 84.56 225 TRP A CA 1
ATOM 1724 C C . TRP A 1 225 ? -3.657 9.137 12.607 1.00 84.56 225 TRP A C 1
ATOM 1726 O O . TRP A 1 225 ? -4.216 9.641 13.580 1.00 84.56 225 TRP A O 1
ATOM 1736 N N . THR A 1 226 ? -4.264 9.067 11.419 1.00 80.81 226 THR A N 1
ATOM 1737 C CA . THR A 1 226 ? -5.669 9.459 11.223 1.00 80.81 226 THR A CA 1
ATOM 1738 C C . THR A 1 226 ? -6.653 8.552 11.964 1.00 80.81 226 THR A C 1
ATOM 1740 O O . THR A 1 226 ? -7.759 8.990 12.276 1.00 80.81 226 THR A O 1
ATOM 1743 N N . GLU A 1 227 ? -6.261 7.325 12.314 1.00 82.88 227 GLU A N 1
ATOM 1744 C CA . GLU A 1 227 ? -7.109 6.359 13.018 1.00 82.88 227 GLU A CA 1
ATOM 1745 C C . GLU A 1 227 ? -7.532 6.826 14.416 1.00 82.88 227 GLU A C 1
ATOM 1747 O O . GLU A 1 227 ? -8.613 6.471 14.880 1.00 82.88 227 GLU A O 1
ATOM 1752 N N . ILE A 1 228 ? -6.764 7.711 15.055 1.00 85.31 228 ILE A N 1
ATOM 1753 C CA . ILE A 1 228 ? -7.143 8.325 16.339 1.00 85.31 228 ILE A CA 1
ATOM 1754 C C . ILE A 1 228 ? -8.507 9.024 16.242 1.00 85.31 228 ILE A C 1
ATOM 1756 O O . ILE A 1 228 ? -9.272 9.037 17.207 1.00 85.31 228 ILE A O 1
ATOM 1760 N N . SER A 1 229 ? -8.868 9.550 15.066 1.00 83.50 229 SER A N 1
ATOM 1761 C CA . SER A 1 229 ? -10.184 10.166 14.849 1.00 83.50 229 SER A CA 1
ATOM 1762 C C . SER A 1 229 ? -11.356 9.183 14.998 1.00 83.50 229 SER A C 1
ATOM 1764 O O . SER A 1 229 ? -12.466 9.611 15.322 1.00 83.50 229 SER A O 1
ATOM 1766 N N . ALA A 1 230 ? -11.117 7.875 14.850 1.00 83.88 230 ALA A N 1
ATOM 1767 C CA . ALA A 1 230 ? -12.134 6.836 14.992 1.00 83.88 230 ALA A CA 1
ATOM 1768 C C . ALA A 1 230 ? -12.511 6.539 16.454 1.00 83.88 230 ALA A C 1
ATOM 1770 O O . ALA A 1 230 ? -13.552 5.930 16.691 1.00 83.88 230 ALA A O 1
ATOM 1771 N N . ILE A 1 231 ? -11.728 6.994 17.447 1.00 87.75 231 ILE A N 1
ATOM 1772 C CA . ILE A 1 231 ? -12.001 6.764 18.882 1.00 87.75 231 ILE A CA 1
ATOM 1773 C C . ILE A 1 231 ? -13.425 7.198 19.254 1.00 87.75 231 ILE A C 1
ATOM 1775 O O . ILE A 1 231 ? -14.140 6.478 19.950 1.00 87.75 231 ILE A O 1
ATOM 1779 N N . ARG A 1 232 ? -13.869 8.360 18.762 1.00 86.62 232 ARG A N 1
ATOM 1780 C CA . ARG A 1 232 ? -15.207 8.891 19.061 1.00 86.62 232 ARG A CA 1
ATOM 1781 C C . ARG A 1 232 ? -16.326 8.034 18.463 1.00 86.62 232 ARG A C 1
ATOM 1783 O O . ARG A 1 232 ? -17.354 7.846 19.113 1.00 86.62 232 ARG A O 1
ATOM 1790 N N . GLU A 1 233 ? -16.139 7.550 17.237 1.00 85.06 233 GLU A N 1
ATOM 1791 C CA . GLU A 1 233 ? -17.097 6.662 16.566 1.00 85.06 233 GLU A CA 1
ATOM 1792 C C . GLU A 1 233 ? -17.184 5.329 17.317 1.00 85.06 233 GLU A C 1
ATOM 1794 O O . GLU A 1 233 ? -18.274 4.921 17.703 1.00 85.06 233 GLU A O 1
ATOM 1799 N N . LEU A 1 234 ? -16.039 4.731 17.660 1.00 85.44 234 LEU A N 1
ATOM 1800 C CA . LEU A 1 234 ? -15.974 3.482 18.422 1.00 85.44 234 LEU A CA 1
ATOM 1801 C C . LEU A 1 234 ? -16.663 3.583 19.785 1.00 85.44 234 LEU A C 1
ATOM 1803 O O . LEU A 1 234 ? -17.383 2.666 20.168 1.00 85.44 234 LEU A O 1
ATOM 1807 N N . LEU A 1 235 ? -16.496 4.696 20.504 1.00 87.00 235 LEU A N 1
ATOM 1808 C CA . LEU A 1 235 ? -17.215 4.926 21.760 1.00 87.00 235 LEU A CA 1
ATOM 1809 C C . LEU A 1 235 ? -18.724 5.068 21.560 1.00 87.00 235 LEU A C 1
ATOM 1811 O O . LEU A 1 235 ? -19.496 4.529 22.350 1.00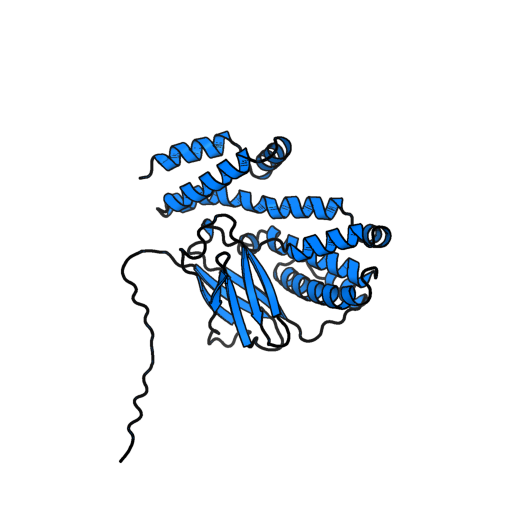 87.00 235 LEU A O 1
ATOM 1815 N N . SER A 1 236 ? -19.144 5.765 20.501 1.00 85.94 236 SER A N 1
ATOM 1816 C CA . SER A 1 236 ? -20.566 5.920 20.164 1.00 85.94 236 SER A CA 1
ATOM 1817 C C . SER A 1 236 ? -21.208 4.575 19.804 1.00 85.94 236 SER A C 1
ATOM 1819 O O . SER A 1 236 ? -22.370 4.342 20.127 1.00 85.94 236 SER A O 1
ATOM 1821 N N . ASP A 1 237 ? -20.424 3.669 19.219 1.00 83.62 237 ASP A N 1
ATOM 1822 C CA . ASP A 1 237 ? -20.811 2.296 18.889 1.00 83.62 237 ASP A CA 1
ATOM 1823 C C . ASP A 1 237 ? -20.718 1.320 20.080 1.00 83.62 237 ASP A C 1
ATOM 1825 O O . ASP A 1 237 ? -20.975 0.124 19.918 1.00 83.62 237 ASP A O 1
ATOM 1829 N N . GLY A 1 238 ? -20.351 1.801 21.274 1.00 84.88 238 GLY A N 1
ATOM 1830 C CA . GLY A 1 238 ? -20.213 0.988 22.487 1.00 84.88 238 GLY A CA 1
ATOM 1831 C C . GLY A 1 238 ? -18.947 0.126 22.537 1.00 84.88 238 GLY A C 1
ATOM 1832 O O . GLY A 1 238 ? -18.853 -0.782 23.358 1.00 84.88 238 GLY A O 1
ATOM 1833 N N . ASN A 1 239 ? -17.960 0.392 21.681 1.00 85.31 239 ASN A N 1
ATOM 1834 C CA . ASN A 1 239 ? -16.719 -0.372 21.576 1.00 85.31 239 ASN A CA 1
ATOM 1835 C C . ASN A 1 239 ? -15.553 0.317 22.309 1.00 85.31 239 ASN A C 1
ATOM 1837 O O . ASN A 1 239 ? -14.556 0.733 21.710 1.00 85.31 239 ASN A O 1
ATOM 1841 N N . ALA A 1 240 ? -15.694 0.456 23.629 1.00 87.94 240 ALA A N 1
ATOM 1842 C CA . ALA A 1 240 ? -14.709 1.130 24.475 1.00 87.94 240 ALA A CA 1
ATOM 1843 C C . ALA A 1 240 ? -13.338 0.432 24.483 1.00 87.94 240 ALA A C 1
ATOM 1845 O O . ALA A 1 240 ? -12.310 1.107 24.497 1.00 87.94 240 ALA A O 1
ATOM 1846 N N . GLU A 1 241 ? -13.299 -0.901 24.413 1.00 86.81 241 GLU A N 1
ATOM 1847 C CA . GLU A 1 241 ? -12.036 -1.650 24.381 1.00 86.81 241 GLU A CA 1
ATOM 1848 C C . GLU A 1 241 ? -11.237 -1.398 23.098 1.00 86.81 241 GLU A C 1
ATOM 1850 O O . GLU A 1 241 ? -10.036 -1.139 23.168 1.00 86.81 241 GLU A O 1
ATOM 1855 N N . ALA A 1 242 ? -11.887 -1.364 21.930 1.00 84.50 242 ALA A N 1
ATOM 1856 C CA . ALA A 1 242 ? -11.222 -0.978 20.685 1.00 84.50 242 ALA A CA 1
ATOM 1857 C C . ALA A 1 242 ? -10.671 0.456 20.748 1.00 84.50 242 ALA A C 1
ATOM 1859 O O . ALA A 1 242 ? -9.543 0.713 20.328 1.00 84.50 242 ALA A O 1
ATOM 1860 N N . ALA A 1 243 ? -11.442 1.387 21.317 1.00 89.06 243 ALA A N 1
ATOM 1861 C CA . ALA A 1 243 ? -11.002 2.765 21.509 1.00 89.06 243 ALA A CA 1
ATOM 1862 C C . ALA A 1 243 ? -9.770 2.856 22.436 1.00 89.06 243 ALA A C 1
ATOM 1864 O O . ALA A 1 243 ? -8.815 3.572 22.122 1.00 89.06 243 ALA A O 1
ATOM 1865 N N . LYS A 1 244 ? -9.749 2.089 23.539 1.00 90.31 244 LYS A N 1
ATOM 1866 C CA . LYS A 1 244 ? -8.587 1.959 24.439 1.00 90.31 244 LYS A CA 1
ATOM 1867 C C . LYS A 1 244 ? -7.365 1.402 23.713 1.00 90.31 244 LYS A C 1
ATOM 1869 O O . LYS A 1 244 ? -6.274 1.937 23.897 1.00 90.31 244 LYS A O 1
ATOM 1874 N N . GLN A 1 245 ? -7.537 0.354 22.905 1.00 88.56 245 GLN A N 1
ATOM 1875 C CA . GLN A 1 245 ? -6.452 -0.278 22.146 1.00 88.56 245 GLN A CA 1
ATOM 1876 C C . GLN A 1 245 ? -5.806 0.705 21.164 1.00 88.56 245 GLN A C 1
ATOM 1878 O O . GLN A 1 245 ? -4.592 0.891 21.212 1.00 88.56 245 GLN A O 1
ATOM 1883 N N . ILE A 1 246 ? -6.612 1.404 20.355 1.00 89.06 246 ILE A N 1
ATOM 1884 C CA . ILE A 1 246 ? -6.123 2.426 19.415 1.00 89.06 246 ILE A CA 1
ATOM 1885 C C . ILE A 1 246 ? -5.355 3.522 20.156 1.00 89.06 246 ILE A C 1
ATOM 1887 O O . ILE A 1 246 ? -4.222 3.838 19.798 1.00 89.06 246 ILE A O 1
ATOM 1891 N N . ASN A 1 247 ? -5.944 4.099 21.209 1.00 92.75 247 ASN A N 1
ATOM 1892 C CA . ASN A 1 247 ? -5.299 5.199 21.921 1.00 92.75 247 ASN A CA 1
ATOM 1893 C C . ASN A 1 247 ? -3.999 4.760 22.608 1.00 92.75 247 ASN A C 1
ATOM 1895 O O . ASN A 1 247 ? -3.030 5.513 22.611 1.00 92.75 247 ASN A O 1
ATOM 1899 N N . ARG A 1 248 ? -3.964 3.545 23.172 1.00 91.75 248 ARG A N 1
ATOM 1900 C CA . ARG A 1 248 ? -2.762 2.986 23.805 1.00 91.75 248 ARG A CA 1
ATOM 1901 C C . ARG A 1 248 ? -1.638 2.818 22.797 1.00 91.75 248 ARG A C 1
ATOM 1903 O O . ARG A 1 248 ? -0.548 3.322 23.037 1.00 91.75 248 ARG A O 1
ATOM 1910 N N . PHE A 1 249 ? -1.934 2.183 21.666 1.00 90.06 249 PHE A N 1
ATOM 1911 C CA . PHE A 1 249 ? -0.964 1.978 20.598 1.00 90.06 249 PHE A CA 1
ATOM 1912 C C . PHE A 1 249 ? -0.341 3.299 20.141 1.00 90.06 249 PHE A C 1
ATOM 1914 O O . PHE A 1 249 ? 0.881 3.431 20.099 1.00 90.06 249 PHE A O 1
ATOM 1921 N N . TYR A 1 250 ? -1.165 4.308 19.845 1.00 90.88 250 TYR A N 1
ATOM 1922 C CA . TYR A 1 250 ? -0.646 5.591 19.378 1.00 90.88 250 TYR A CA 1
ATOM 1923 C C . TYR A 1 250 ? 0.055 6.395 20.473 1.00 90.88 250 TYR A C 1
ATOM 1925 O O . TYR A 1 250 ? 1.001 7.109 20.158 1.00 90.88 250 TYR A O 1
ATOM 1933 N N . LEU A 1 251 ? -0.346 6.265 21.742 1.00 93.44 251 LEU A N 1
ATOM 1934 C CA . LEU A 1 251 ? 0.375 6.854 22.874 1.00 93.44 251 LEU A CA 1
ATOM 1935 C C . LEU A 1 251 ? 1.790 6.276 22.991 1.00 93.44 251 LEU A C 1
ATOM 1937 O O . LEU A 1 251 ? 2.757 7.035 23.000 1.00 93.44 251 LEU A O 1
ATOM 1941 N N . GLU A 1 252 ? 1.909 4.949 23.014 1.00 92.50 252 GLU A N 1
ATOM 1942 C CA . GLU A 1 252 ? 3.196 4.248 23.092 1.00 92.50 252 GLU A CA 1
ATOM 1943 C C . GLU A 1 252 ? 4.069 4.562 21.872 1.00 92.50 252 GLU A C 1
ATOM 1945 O O . GLU A 1 252 ? 5.239 4.927 22.012 1.00 92.50 252 GLU A O 1
ATOM 1950 N N . THR A 1 253 ? 3.478 4.521 20.674 1.00 90.44 253 THR A N 1
ATOM 1951 C CA . THR A 1 253 ? 4.170 4.867 19.427 1.00 90.44 253 THR A CA 1
ATOM 1952 C C . THR A 1 253 ? 4.667 6.309 19.474 1.00 90.44 253 THR A C 1
ATOM 1954 O O . THR A 1 253 ? 5.831 6.558 19.178 1.00 90.44 253 THR A O 1
ATOM 1957 N N . TYR A 1 254 ? 3.833 7.266 19.895 1.00 92.56 254 TYR A N 1
ATOM 1958 C CA . TYR A 1 254 ? 4.196 8.686 19.942 1.00 92.56 254 TYR A CA 1
ATOM 1959 C C . TYR A 1 254 ? 5.350 8.937 20.914 1.00 92.56 254 TYR A C 1
ATOM 1961 O O . TYR A 1 254 ? 6.271 9.694 20.606 1.00 92.56 254 TYR A O 1
ATOM 1969 N N . GLN A 1 255 ? 5.322 8.283 22.077 1.00 94.25 255 GLN A N 1
ATOM 1970 C CA . GLN A 1 255 ? 6.375 8.374 23.088 1.00 94.25 255 GLN A CA 1
ATOM 1971 C C . GLN A 1 255 ? 7.707 7.777 22.611 1.00 94.25 255 GLN A C 1
ATOM 1973 O O . GLN A 1 255 ? 8.760 8.260 23.024 1.00 94.25 255 GLN A O 1
ATOM 1978 N N . ALA A 1 256 ? 7.674 6.777 21.726 1.00 93.56 256 ALA A N 1
ATOM 1979 C CA . ALA A 1 256 ? 8.868 6.177 21.133 1.00 93.56 256 ALA A CA 1
ATOM 1980 C C . ALA A 1 256 ? 9.492 7.017 19.998 1.00 93.56 256 ALA A C 1
ATOM 1982 O O . ALA A 1 256 ? 10.656 6.806 19.652 1.00 93.56 256 ALA A O 1
ATOM 1983 N N . LEU A 1 257 ? 8.746 7.963 19.416 1.00 91.69 257 LEU A N 1
ATOM 1984 C CA . LEU A 1 257 ? 9.243 8.840 18.352 1.00 91.69 257 LEU A CA 1
ATOM 1985 C C . LEU A 1 257 ? 10.268 9.860 18.865 1.00 91.69 257 LEU A C 1
ATOM 1987 O O . LEU A 1 257 ? 10.204 10.338 19.999 1.00 91.69 257 LEU A O 1
ATOM 1991 N N . SER A 1 258 ? 11.169 10.293 17.982 1.00 93.44 258 SER A N 1
ATOM 1992 C CA . SER A 1 258 ? 12.035 11.443 18.256 1.00 93.44 258 SER A CA 1
ATOM 1993 C C . SER A 1 258 ? 11.232 12.751 18.350 1.00 93.44 258 SER A C 1
ATOM 1995 O O . SER A 1 258 ? 10.169 12.901 17.746 1.00 93.44 258 SER A O 1
ATOM 1997 N N . ALA A 1 259 ? 11.774 13.767 19.032 1.00 93.06 259 ALA A N 1
ATOM 1998 C CA . ALA A 1 259 ? 11.119 15.079 19.160 1.00 93.06 259 ALA A CA 1
ATOM 1999 C C . ALA A 1 259 ? 10.802 15.740 17.798 1.00 93.06 259 ALA A C 1
ATOM 2001 O O . ALA A 1 259 ? 9.798 16.445 17.640 1.00 93.06 259 ALA A O 1
ATOM 2002 N N . GLN A 1 260 ? 11.648 15.500 16.791 1.00 90.62 260 GLN A N 1
ATOM 2003 C CA . GLN A 1 260 ? 11.422 15.992 15.435 1.00 90.62 260 GLN A CA 1
ATOM 2004 C C . GLN A 1 260 ? 10.208 15.310 14.790 1.00 90.62 260 GLN A C 1
ATOM 2006 O O . GLN A 1 260 ? 9.375 15.986 14.186 1.00 90.62 260 GLN A O 1
ATOM 2011 N N . GLU A 1 261 ? 10.087 13.991 14.927 1.00 89.12 261 GLU A N 1
ATOM 2012 C CA . GLU A 1 261 ? 8.958 13.215 14.404 1.00 89.12 261 GLU A CA 1
ATOM 2013 C C . GLU A 1 261 ? 7.658 13.568 15.130 1.00 89.12 261 GLU A C 1
ATOM 2015 O O . GLU A 1 261 ? 6.658 13.857 14.475 1.00 89.12 261 GLU A O 1
ATOM 2020 N N . GLN A 1 262 ? 7.691 13.685 16.459 1.00 92.06 262 GLN A N 1
ATOM 2021 C CA . GLN A 1 262 ? 6.563 14.160 17.268 1.00 92.06 262 GLN A CA 1
ATOM 2022 C C . GLN A 1 262 ? 6.034 15.518 16.778 1.00 92.06 262 GLN A C 1
ATOM 2024 O O . GLN A 1 262 ? 4.831 15.695 16.570 1.00 92.06 262 GLN A O 1
ATOM 2029 N N . THR A 1 263 ? 6.936 16.468 16.495 1.00 91.06 263 THR A N 1
ATOM 2030 C CA . THR A 1 263 ? 6.574 17.787 15.947 1.00 91.06 263 THR A CA 1
ATOM 2031 C C . THR A 1 263 ? 5.885 17.670 14.584 1.00 91.06 263 THR A C 1
ATOM 2033 O O . THR A 1 263 ? 4.903 18.370 14.315 1.00 91.06 263 THR A O 1
ATOM 2036 N N . LYS A 1 264 ? 6.376 16.782 13.707 1.00 88.31 264 LYS A N 1
ATOM 2037 C CA . LYS A 1 264 ? 5.764 16.537 12.392 1.00 88.31 264 LYS A CA 1
ATOM 2038 C C . LYS A 1 264 ? 4.357 15.953 12.536 1.00 88.31 264 LYS A C 1
ATOM 2040 O O . LYS A 1 264 ? 3.437 16.459 11.887 1.00 88.31 264 LYS A O 1
ATOM 2045 N N . ILE A 1 265 ? 4.182 14.952 13.403 1.00 88.75 265 ILE A N 1
ATOM 2046 C CA . ILE A 1 265 ? 2.882 14.323 13.669 1.00 88.75 265 ILE A CA 1
ATOM 2047 C C . ILE A 1 265 ? 1.892 15.340 14.244 1.00 88.75 265 ILE A C 1
ATOM 2049 O O . ILE A 1 265 ? 0.814 15.519 13.674 1.00 88.75 265 ILE A O 1
ATOM 2053 N N . THR A 1 266 ? 2.286 16.096 15.273 1.00 90.12 266 THR A N 1
ATOM 2054 C CA . THR A 1 266 ? 1.445 17.140 15.886 1.00 90.12 266 THR A CA 1
ATOM 2055 C C . THR A 1 266 ? 0.977 18.162 14.859 1.00 90.12 266 THR A C 1
ATOM 2057 O O . THR A 1 266 ? -0.212 18.476 14.759 1.00 90.12 266 THR A O 1
ATOM 2060 N N . LYS A 1 267 ? 1.901 18.679 14.043 1.00 88.69 267 LYS A N 1
ATOM 2061 C CA . LYS A 1 267 ? 1.580 19.704 13.047 1.00 88.69 267 LYS A CA 1
ATOM 2062 C C . LYS A 1 267 ? 0.607 19.193 11.982 1.00 88.69 267 LYS A C 1
ATOM 2064 O O . LYS A 1 267 ? -0.265 19.950 11.557 1.00 88.69 267 LYS A O 1
ATOM 2069 N N . ARG A 1 268 ? 0.779 17.948 11.526 1.00 85.56 268 ARG A N 1
ATOM 2070 C CA . ARG A 1 268 ? 0.043 17.383 10.386 1.00 85.56 268 ARG A CA 1
ATOM 2071 C C . ARG A 1 268 ? -1.291 16.756 10.784 1.00 85.56 268 ARG A C 1
ATOM 2073 O O . ARG A 1 268 ? -2.284 17.006 10.110 1.00 85.56 268 ARG A O 1
ATOM 2080 N N . TYR A 1 269 ? -1.315 15.990 11.870 1.00 84.06 269 TYR A N 1
ATOM 2081 C CA . TYR A 1 269 ? -2.475 15.198 12.294 1.00 84.06 269 TYR A CA 1
ATOM 2082 C C . TYR A 1 269 ? -3.204 15.784 13.499 1.00 84.06 269 TYR A C 1
ATOM 2084 O O . TYR A 1 269 ? -4.269 15.289 13.848 1.00 84.06 269 TYR A O 1
ATOM 2092 N N . ARG A 1 270 ? -2.672 16.856 14.109 1.00 87.94 270 ARG A N 1
ATOM 2093 C CA . ARG A 1 270 ? -3.228 17.469 15.331 1.00 87.94 270 ARG A CA 1
ATOM 2094 C C . ARG A 1 270 ? -3.313 16.478 16.496 1.00 87.94 270 ARG A C 1
ATOM 2096 O O . ARG A 1 270 ? -4.217 16.562 17.317 1.00 87.94 270 ARG A O 1
ATOM 2103 N N . VAL A 1 271 ? -2.355 15.555 16.538 1.00 88.75 271 VAL A N 1
ATOM 2104 C CA . VAL A 1 271 ? -2.185 14.562 17.597 1.00 88.75 271 VAL A CA 1
ATOM 2105 C C . VAL A 1 271 ? -0.930 14.912 18.375 1.00 88.75 271 VAL A C 1
ATOM 2107 O O . VAL A 1 271 ? 0.154 14.935 17.795 1.00 88.75 271 VAL A O 1
ATOM 2110 N N . ASP A 1 272 ? -1.079 15.157 19.670 1.00 92.38 272 ASP A N 1
ATOM 2111 C CA . ASP A 1 272 ? 0.019 15.399 20.597 1.00 92.38 272 ASP A CA 1
ATOM 2112 C C . ASP A 1 272 ? -0.099 14.508 21.844 1.00 92.38 272 ASP A C 1
ATOM 2114 O O . ASP A 1 272 ? -1.097 13.811 22.054 1.00 92.38 272 ASP A O 1
ATOM 2118 N N . LEU A 1 273 ? 0.958 14.504 22.660 1.00 93.38 273 LEU A N 1
ATOM 2119 C CA . LEU A 1 273 ? 1.011 13.708 23.884 1.00 93.38 273 LEU A CA 1
ATOM 2120 C C . LEU A 1 273 ? -0.121 14.070 24.874 1.00 93.38 273 LEU A C 1
ATOM 2122 O O . LEU A 1 273 ? -0.804 13.144 25.311 1.00 93.38 273 LEU A O 1
ATOM 2126 N N . PRO A 1 274 ? -0.400 15.359 25.181 1.00 94.69 274 PRO A N 1
ATOM 2127 C CA . PRO A 1 274 ? -1.508 15.723 26.068 1.00 94.69 274 PRO A CA 1
ATOM 2128 C C . PRO A 1 274 ? -2.873 15.194 25.614 1.00 94.69 274 PRO A C 1
ATOM 2130 O O . PRO A 1 274 ? -3.652 14.727 26.447 1.00 94.69 274 PRO A O 1
ATOM 2133 N N . LEU A 1 275 ? -3.170 15.231 24.309 1.00 92.44 275 LEU A N 1
ATOM 2134 C CA . LEU A 1 275 ? -4.402 14.664 23.760 1.00 92.44 275 LEU A CA 1
ATOM 2135 C C . LEU A 1 275 ? -4.487 13.157 24.027 1.00 92.44 275 LEU A C 1
ATOM 2137 O O . LEU A 1 275 ? -5.511 12.676 24.510 1.00 92.44 275 LEU A O 1
ATOM 2141 N N . LEU A 1 276 ? -3.423 12.412 23.720 1.00 94.31 276 LEU A N 1
ATOM 2142 C CA . LEU A 1 276 ? -3.389 10.956 23.882 1.00 94.31 276 LEU A CA 1
ATOM 2143 C C . LEU A 1 276 ? -3.487 10.542 25.360 1.00 94.31 276 LEU A C 1
ATOM 2145 O O . LEU A 1 276 ? -4.200 9.592 25.688 1.00 94.31 276 LEU A O 1
ATOM 2149 N N . GLU A 1 277 ? -2.835 11.272 26.266 1.00 94.69 277 GLU A N 1
ATOM 2150 C CA . GLU A 1 277 ? -2.927 11.047 27.714 1.00 94.69 277 GLU A CA 1
ATOM 2151 C C . GLU A 1 277 ? -4.329 11.356 28.253 1.00 94.69 277 GLU A C 1
ATOM 2153 O O . GLU A 1 277 ? -4.902 10.551 28.992 1.00 94.69 277 GLU A O 1
ATOM 2158 N N . SER A 1 278 ? -4.918 12.484 27.841 1.00 92.06 278 SER A N 1
ATOM 2159 C CA . SER A 1 278 ? -6.279 12.864 28.230 1.00 92.06 278 SER A CA 1
ATOM 2160 C C . SER A 1 278 ? -7.312 11.854 27.727 1.00 92.06 278 SER A C 1
ATOM 2162 O O . SER A 1 278 ? -8.176 11.420 28.495 1.00 92.06 278 SER A O 1
ATOM 2164 N N . ASN A 1 279 ? -7.179 11.402 26.477 1.00 92.62 279 ASN A N 1
ATOM 2165 C CA . ASN A 1 279 ? -7.999 10.327 25.932 1.00 92.62 279 ASN A CA 1
ATOM 2166 C C . ASN A 1 279 ? -7.855 9.051 26.763 1.00 92.62 279 ASN A C 1
ATOM 2168 O O . ASN A 1 279 ? -8.861 8.427 27.077 1.00 92.62 279 ASN A O 1
ATOM 2172 N N . MET A 1 280 ? -6.637 8.664 27.157 1.00 92.62 280 MET A N 1
ATOM 2173 C CA . MET A 1 280 ? -6.429 7.448 27.949 1.00 92.62 280 MET A CA 1
ATOM 2174 C C . MET A 1 280 ? -7.146 7.527 29.301 1.00 92.62 280 MET A C 1
ATOM 2176 O O . MET A 1 280 ? -7.837 6.586 29.682 1.00 92.62 280 MET A O 1
ATOM 2180 N N . GLN A 1 281 ? -7.036 8.660 29.998 1.00 92.06 281 GLN A N 1
ATOM 2181 C CA . GLN A 1 281 ? -7.728 8.886 31.272 1.00 92.06 281 GLN A CA 1
ATOM 2182 C C . GLN A 1 281 ? -9.251 8.838 31.111 1.00 92.06 281 GLN A C 1
ATOM 2184 O O . GLN A 1 281 ? -9.942 8.197 31.900 1.00 92.06 281 GLN A O 1
ATOM 2189 N N . TYR A 1 282 ? -9.782 9.475 30.065 1.00 90.56 282 TYR A N 1
ATOM 2190 C CA . TYR A 1 282 ? -11.209 9.429 29.762 1.00 90.56 282 TYR A CA 1
ATOM 2191 C C . TYR A 1 282 ? -11.677 8.003 29.450 1.00 90.56 282 TYR A C 1
ATOM 2193 O O . TYR A 1 282 ? -12.673 7.539 30.003 1.00 90.56 282 TYR A O 1
ATOM 2201 N N . LEU A 1 283 ? -10.933 7.272 28.622 1.00 91.69 283 LEU A N 1
ATOM 2202 C CA . LEU A 1 283 ? -11.257 5.905 28.221 1.00 91.69 283 LEU A CA 1
ATOM 2203 C C . LEU A 1 283 ? -11.210 4.916 29.394 1.00 91.69 283 LEU A C 1
ATOM 2205 O O . LEU A 1 283 ? -11.987 3.965 29.411 1.00 91.69 283 LEU A O 1
ATOM 2209 N N . GLN A 1 284 ? -10.362 5.148 30.400 1.00 88.62 284 GLN A N 1
ATOM 2210 C CA . GLN A 1 284 ? -10.328 4.350 31.633 1.00 88.62 284 GLN A CA 1
ATOM 2211 C C . GLN A 1 284 ? -11.620 4.447 32.461 1.00 88.62 284 GLN A C 1
ATOM 2213 O O . GLN A 1 284 ? -11.872 3.567 33.278 1.00 88.62 284 GLN A O 1
ATOM 2218 N N . SER A 1 285 ? -12.453 5.475 32.252 1.00 88.56 285 SER A N 1
ATOM 2219 C CA . SER A 1 285 ? -13.750 5.595 32.936 1.00 88.56 285 SER A CA 1
ATOM 2220 C C . SER A 1 285 ? -14.835 4.660 32.384 1.00 88.56 285 SER A C 1
ATOM 2222 O O . SER A 1 285 ? -15.857 4.456 33.039 1.00 88.56 285 SER A O 1
ATOM 2224 N N . PHE A 1 286 ? -14.612 4.068 31.207 1.00 81.19 286 PHE A N 1
ATOM 2225 C CA . PHE A 1 286 ? -15.499 3.078 30.604 1.00 81.19 286 PHE A CA 1
ATOM 2226 C C . PHE A 1 286 ? -15.041 1.682 31.041 1.00 81.19 286 PHE A C 1
ATOM 2228 O O . PHE A 1 286 ? -14.027 1.194 30.543 1.00 81.19 286 PHE A O 1
ATOM 2235 N N . ASN A 1 287 ? -15.760 1.065 31.982 1.00 60.78 287 ASN A N 1
ATOM 2236 C CA . ASN A 1 287 ? -15.606 -0.346 32.365 1.00 60.78 287 ASN A CA 1
ATOM 2237 C C . ASN A 1 287 ? -16.677 -1.198 31.692 1.00 60.78 287 ASN A C 1
ATOM 2239 O O . ASN A 1 287 ? -17.855 -0.775 31.736 1.00 60.78 287 ASN A O 1
#

Foldseek 3Di:
DDDDDDPPPPPPPPPDPDDPQQKEKEKEAEAEPDAFPWKWKQWLVRDIGTWDFDPDPPGGMTIDIHGSVRHPAQAIKMWIWGHNPVDIWIFIWGCGNLSRNPYAYYYAYDYPDADLDPVSLVVLVPDDLDLVSLRVQLRNLVVSLVVVCVPPCQDLSNLSSLVSNQVSLLSLCVVPPPNNVTTARDVVSLVSLVVCCVPHVVSNVVRDDPVVSVVSNLVSVLSSLLCLVSLVVCVVVVNLVSSLNSLVVVLVVLVPDDPVSQVVSCVPNVDHNVVSVVSNVVSVVRD

Secondary structure (DSSP, 8-state):
-----------------S----PEEEEEEEESSS--SEEEEE-TTS-EEEPEEPSSSSTTEEEEEE-TTS--STT-EEEEEEE-SS-EEEEEEE--GGGTTPEEEEEEE--S----SHHHHHHHHTS---HHHHHHHHHHHHHHHHHHHTT-TTSHHHHHHHHHHHHHHHHHHHS-STTGGGBPP-HHHHHHHHHHHHHSHHHHHTT--HHHHHHHHHHHHHGGGGGGGGHHHHHHTT-HHHHHHHHHHHHHHHHHS-HHHHHHHHHHH---HHHHHHHHHHHTT--

Radius of gyration: 21.95 Å; chains: 1; bounding box: 55×72×58 Å

pLDDT: mean 84.53, std 17.39, range [24.44, 98.25]